Protein AF-X1DNB5-F1 (afdb_monomer)

Secondary structure (DSSP, 8-state):
-TTTT----HHHHHHHHHHHHHSSTT---GGGTTGGGTTS--PBP-TT-SEEEE--SHHHH-HHHHHHHHHHHHHHHHTT--EEB-TTPPP-SHHHHHHT-HHHHHHHHHHHHHHHHHTT--EEEES-HHHHHHHHHTSPTTTTTT-EEEEHHHHHHHHHHTTSS---S------PPPPPTTTTTTT---HHHHHHHHT--

Sequence (201 aa):
MIEEMIGPMPEQKRALESLEKYANPYGMAPSERTEWLKGLNVPTFSKESEVLFYIGCTAPHDAYAGKMAKALVKLLEKAKVKFGIIEDETCCGNPSVKMGELLLFEDICEKNLDLLKSLGIKHIVTVSPHCFDTFLNRYPEGAMEGIKVQHHTQFLADLIDQKKLTFSQKIEKKVAYQDPCYLGRHNEVYDTPRKVLHNIP

InterPro domains:
  IPR004017 Cysteine-rich domain [PF02754] (51-132)

Foldseek 3Di:
DVVVVPDDDPLLVQQLVLCLPQLGSPNDHLQQQCVLVPPAPAAAQAPQAPEEAEEARCLSPPVVSVVVVNVLSVQCVLLVHRYHYHSSDGHLCLSCVVSPVVVSNLVSLVVVLVVCVVRVAQEYEYQDLSSQLSLPPPRPPCSCPNHHYHYSLQVLLVSVVVVSDAADDADPDDDDDDDDCSCPVVPNNDVSNVSNVVRHD

Organism: NCBI:txid412755

Solvent-accessible surface area (backbone atoms only — not comparable to full-atom values): 11344 Å² total; per-residue (Å²): 87,46,94,70,71,77,38,69,54,74,70,54,43,53,25,50,54,18,28,73,76,38,34,21,58,80,59,56,54,49,90,57,49,53,60,82,49,69,95,56,96,76,50,67,56,48,91,82,35,68,30,38,48,44,62,63,62,55,30,68,72,37,73,66,48,27,54,51,54,55,51,49,51,53,51,37,57,71,40,66,55,48,50,10,31,63,66,69,63,61,38,76,29,54,69,32,57,73,66,57,42,52,69,65,22,51,56,36,48,52,55,48,50,53,49,40,56,76,69,62,61,46,29,38,36,20,71,39,42,57,50,42,40,24,61,73,74,62,49,63,89,72,71,53,65,83,41,49,75,37,42,46,44,49,50,50,34,52,33,37,76,69,64,43,46,80,61,89,64,71,62,98,68,92,80,87,86,80,79,50,57,45,33,26,80,71,62,71,54,63,58,39,57,52,52,49,57,70,56,48,69

Nearest PDB structures (foldseek):
  3ufj-assembly1_B  TM=4.270E-01  e=1.655E+00  Homo sapiens
  4kp7-assembly1_B  TM=3.770E-01  e=2.177E+00  Plasmodium falciparum HB3
  5u03-assembly1_A-1  TM=3.796E-01  e=4.690E+00  Homo sapiens
  8jnv-assembly1_A  TM=3.723E-01  e=5.528E+00  Plasmodium falciparum HB3

Radius of gyration: 17.44 Å; Cα contacts (8 Å, |Δi|>4): 281; chains: 1; bounding box: 42×34×50 Å

Structure (mmCIF, N/CA/C/O backbone):
data_AF-X1DNB5-F1
#
_entry.id   AF-X1DNB5-F1
#
loop_
_atom_site.group_PDB
_atom_site.id
_atom_site.type_symbol
_atom_site.label_atom_id
_atom_site.label_alt_id
_atom_site.label_comp_id
_atom_site.label_asym_id
_atom_site.label_entity_id
_atom_site.label_seq_id
_atom_site.pdbx_PDB_ins_code
_atom_site.Cartn_x
_atom_site.Cartn_y
_atom_site.Cartn_z
_atom_site.occupancy
_atom_site.B_iso_or_equiv
_atom_site.auth_seq_id
_atom_site.auth_comp_id
_atom_site.auth_asym_id
_atom_site.auth_atom_id
_atom_site.pdbx_PDB_model_num
ATOM 1 N N . MET A 1 1 ? 3.315 -1.632 -28.901 1.00 55.78 1 MET A N 1
ATOM 2 C CA . MET A 1 1 ? 3.308 -0.159 -28.701 1.00 55.78 1 MET A CA 1
ATOM 3 C C . MET A 1 1 ? 4.709 0.429 -28.508 1.00 55.78 1 MET A C 1
ATOM 5 O O . MET A 1 1 ? 5.106 1.194 -29.376 1.00 55.78 1 MET A O 1
ATOM 9 N N . ILE A 1 2 ? 5.478 0.085 -27.458 1.00 55.25 2 ILE A N 1
ATOM 10 C CA . ILE A 1 2 ? 6.897 0.508 -27.338 1.00 55.25 2 ILE A CA 1
ATOM 11 C C . ILE A 1 2 ? 7.784 -0.247 -28.344 1.00 55.25 2 ILE A C 1
ATOM 13 O O . ILE A 1 2 ? 8.495 0.379 -29.123 1.00 55.25 2 ILE A O 1
ATOM 17 N N . GLU A 1 3 ? 7.630 -1.571 -28.447 1.00 54.19 3 GLU A N 1
ATOM 18 C CA . GLU A 1 3 ? 8.315 -2.406 -29.459 1.00 54.19 3 GLU A CA 1
ATOM 19 C C . GLU A 1 3 ? 7.942 -2.051 -30.912 1.00 54.19 3 GLU A C 1
ATOM 21 O O . GLU A 1 3 ? 8.669 -2.357 -31.850 1.00 54.19 3 GLU A O 1
ATOM 26 N N . GLU A 1 4 ? 6.819 -1.355 -31.097 1.00 60.28 4 GLU A N 1
ATOM 27 C CA . GLU A 1 4 ? 6.325 -0.889 -32.400 1.00 60.28 4 GLU A CA 1
ATOM 28 C C . GLU A 1 4 ? 6.688 0.584 -32.669 1.00 60.28 4 GLU A C 1
ATOM 30 O O . GLU A 1 4 ? 6.234 1.156 -33.655 1.00 60.28 4 GLU A O 1
ATOM 35 N N . MET A 1 5 ? 7.487 1.217 -31.795 1.00 62.97 5 MET A N 1
ATOM 36 C CA . MET A 1 5 ? 7.894 2.631 -31.863 1.00 62.97 5 MET A CA 1
ATOM 37 C C . MET A 1 5 ? 6.741 3.659 -31.861 1.00 62.97 5 MET A C 1
ATOM 39 O O . MET A 1 5 ? 6.891 4.775 -32.354 1.00 62.97 5 MET A O 1
ATOM 43 N N . ILE A 1 6 ? 5.590 3.317 -31.274 1.00 71.50 6 ILE A N 1
ATOM 44 C CA . ILE A 1 6 ? 4.404 4.196 -31.177 1.00 71.50 6 ILE A CA 1
ATOM 45 C C . ILE A 1 6 ? 4.388 4.993 -29.851 1.00 71.50 6 ILE A C 1
ATOM 47 O O . ILE A 1 6 ? 3.638 5.953 -29.690 1.00 71.50 6 ILE A O 1
ATOM 51 N N . GLY A 1 7 ? 5.248 4.644 -28.896 1.00 68.00 7 GLY A N 1
ATOM 52 C CA . GLY A 1 7 ? 5.433 5.337 -27.618 1.00 68.00 7 GLY A CA 1
ATOM 53 C C . GLY A 1 7 ? 6.696 4.833 -26.912 1.00 68.00 7 GLY A C 1
ATOM 54 O O . GLY A 1 7 ? 7.381 3.976 -27.471 1.00 68.00 7 GLY A O 1
ATOM 55 N N . PRO A 1 8 ? 7.024 5.318 -25.703 1.00 78.31 8 PRO A N 1
ATOM 56 C CA . PRO A 1 8 ? 6.245 6.218 -24.848 1.00 78.31 8 PRO A CA 1
ATOM 57 C C . PRO A 1 8 ? 6.359 7.704 -25.239 1.00 78.31 8 PRO A C 1
ATOM 59 O O . PRO A 1 8 ? 7.401 8.172 -25.696 1.00 78.31 8 PRO A O 1
ATOM 62 N N . MET A 1 9 ? 5.286 8.469 -25.014 1.00 86.44 9 MET A N 1
ATOM 63 C CA . MET A 1 9 ? 5.273 9.936 -25.123 1.00 86.44 9 MET A CA 1
ATOM 64 C C . MET A 1 9 ? 6.300 10.564 -24.162 1.00 86.44 9 MET A C 1
ATOM 66 O O . MET A 1 9 ? 6.630 9.943 -23.148 1.00 86.44 9 MET A O 1
ATOM 70 N N . PRO A 1 10 ? 6.783 11.799 -24.397 1.00 87.12 10 PRO A N 1
ATOM 71 C CA . PRO A 1 10 ? 7.816 12.415 -23.559 1.00 87.12 10 PRO A CA 1
ATOM 72 C C . PRO A 1 10 ? 7.513 12.384 -22.053 1.00 87.12 10 PRO A C 1
ATOM 74 O O . PRO A 1 10 ? 8.393 12.088 -21.250 1.00 87.12 10 PRO A O 1
ATOM 77 N N . GLU A 1 11 ? 6.267 12.632 -21.653 1.00 88.25 11 GLU A N 1
ATOM 78 C CA . GLU A 1 11 ? 5.831 12.592 -20.253 1.00 88.25 11 GLU A CA 1
ATOM 79 C C . GLU A 1 11 ? 5.833 11.170 -19.681 1.00 88.25 11 GLU A C 1
ATOM 81 O O . GLU A 1 11 ? 6.217 10.968 -18.531 1.00 88.25 11 GLU A O 1
ATOM 86 N N . GLN A 1 12 ? 5.442 10.180 -20.487 1.00 90.88 12 GLN A N 1
ATOM 87 C CA . GLN A 1 12 ? 5.494 8.767 -20.108 1.00 90.88 12 GLN A CA 1
ATOM 88 C C . GLN A 1 12 ? 6.947 8.322 -19.931 1.00 90.88 12 GLN A C 1
ATOM 90 O O . GLN A 1 12 ? 7.272 7.693 -18.930 1.00 90.88 12 GLN A O 1
ATOM 95 N N . LYS A 1 13 ? 7.840 8.734 -20.839 1.00 90.88 13 LYS A N 1
ATOM 96 C CA . LYS A 1 13 ? 9.273 8.453 -20.734 1.00 90.88 13 LYS A CA 1
ATOM 97 C C . LYS A 1 13 ? 9.862 9.021 -19.443 1.00 90.88 13 LYS A C 1
ATOM 99 O O . LYS A 1 13 ? 10.503 8.284 -18.705 1.00 90.88 13 LYS A O 1
ATOM 104 N N . ARG A 1 14 ? 9.562 10.283 -19.108 1.00 93.50 14 ARG A N 1
ATOM 105 C CA . ARG A 1 14 ? 10.001 10.889 -17.836 1.00 93.50 14 ARG A CA 1
ATOM 106 C C . ARG A 1 14 ? 9.483 10.123 -16.622 1.00 93.50 14 ARG A C 1
ATOM 108 O O . ARG A 1 14 ? 10.214 9.971 -15.648 1.00 93.50 14 ARG A O 1
ATOM 115 N N . ALA A 1 15 ? 8.236 9.655 -16.655 1.00 94.94 15 ALA A N 1
ATOM 116 C CA . ALA A 1 15 ? 7.666 8.885 -15.554 1.00 94.94 15 ALA A CA 1
ATOM 117 C C . ALA A 1 15 ? 8.350 7.517 -15.397 1.00 94.94 15 ALA A C 1
ATOM 119 O O . ALA A 1 15 ? 8.610 7.108 -14.270 1.00 94.94 15 ALA A O 1
ATOM 120 N N . LEU A 1 16 ? 8.678 6.839 -16.503 1.00 95.50 16 LEU A N 1
ATOM 121 C CA . LEU A 1 16 ? 9.408 5.565 -16.507 1.00 95.50 16 LEU A CA 1
ATOM 122 C C . LEU A 1 16 ? 10.858 5.734 -16.033 1.00 95.50 16 LEU A C 1
ATOM 124 O O . LEU A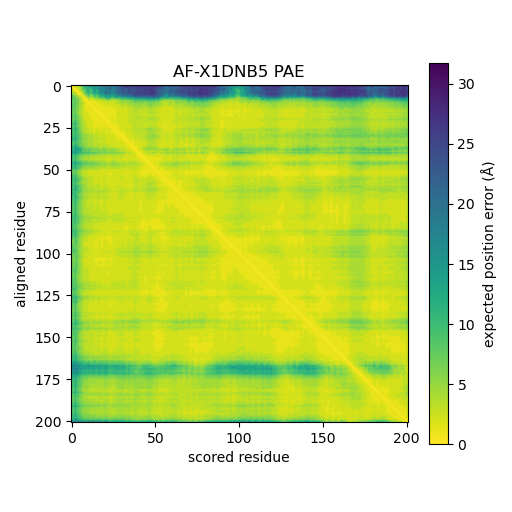 1 16 ? 11.284 5.024 -15.131 1.00 95.50 16 LEU A O 1
ATOM 128 N N . GLU A 1 17 ? 11.575 6.738 -16.541 1.00 95.62 17 GLU A N 1
ATOM 129 C CA . GLU A 1 17 ? 12.923 7.096 -16.068 1.00 95.62 17 GLU A CA 1
ATOM 130 C C . GLU A 1 17 ? 12.912 7.448 -14.570 1.00 95.62 17 GLU A C 1
ATOM 132 O O . GLU A 1 17 ? 13.804 7.062 -13.814 1.00 95.62 17 GLU A O 1
ATOM 137 N N . SER A 1 18 ? 11.877 8.159 -14.106 1.00 96.44 18 SER A N 1
ATOM 138 C CA . SER A 1 18 ? 11.720 8.466 -12.680 1.00 96.44 18 SER A CA 1
ATOM 139 C C . SER A 1 18 ? 11.456 7.208 -11.860 1.00 96.44 18 SER A C 1
ATOM 141 O O . SER A 1 18 ? 11.999 7.059 -10.767 1.00 96.44 18 SER A O 1
ATOM 143 N N . LEU A 1 19 ? 10.635 6.302 -12.389 1.00 95.88 19 LEU A N 1
ATOM 144 C CA . LEU A 1 19 ? 10.303 5.040 -11.750 1.00 95.88 19 LEU A CA 1
ATOM 145 C C . LEU A 1 19 ? 11.547 4.163 -11.579 1.00 95.88 19 LEU A C 1
ATOM 147 O O . LEU A 1 19 ? 11.754 3.634 -10.492 1.00 95.88 19 LEU A O 1
ATOM 151 N N . GLU A 1 20 ? 12.391 4.076 -12.604 1.00 95.38 20 GLU A N 1
ATOM 152 C CA . GLU A 1 20 ? 13.663 3.352 -12.562 1.00 95.38 20 GLU A CA 1
ATOM 153 C C . GLU A 1 20 ? 14.644 3.980 -11.560 1.00 95.38 20 GLU A C 1
ATOM 155 O O . GLU A 1 20 ? 15.216 3.289 -10.718 1.00 95.38 20 GLU A O 1
ATOM 160 N N . LYS A 1 21 ? 14.806 5.308 -11.604 1.00 95.56 21 LYS A N 1
ATOM 161 C CA . LYS A 1 21 ? 15.821 6.019 -10.813 1.00 95.56 21 LYS A CA 1
ATOM 162 C C . LYS A 1 21 ? 15.442 6.233 -9.348 1.00 95.56 21 LYS A C 1
ATOM 164 O O . LYS A 1 21 ? 16.310 6.213 -8.478 1.00 95.56 21 LYS A O 1
ATOM 169 N N . TYR A 1 22 ? 14.170 6.505 -9.076 1.00 95.50 22 TYR A N 1
ATOM 170 C CA . TYR A 1 22 ? 13.683 6.944 -7.764 1.00 95.50 22 TYR A CA 1
ATOM 171 C C . TYR A 1 22 ? 12.660 5.986 -7.150 1.00 95.50 22 TYR A C 1
ATOM 173 O O . TYR A 1 22 ? 12.071 6.303 -6.114 1.00 95.50 22 TYR A O 1
ATOM 181 N N . ALA A 1 23 ? 12.398 4.845 -7.795 1.00 95.50 23 ALA A N 1
ATOM 182 C CA . ALA A 1 23 ? 11.388 3.875 -7.377 1.00 95.50 23 ALA A CA 1
ATOM 183 C C . ALA A 1 23 ? 9.952 4.448 -7.321 1.00 95.50 23 ALA A C 1
ATOM 185 O O . ALA A 1 23 ? 9.057 3.867 -6.702 1.00 95.50 23 ALA A O 1
ATOM 186 N N . ASN A 1 24 ? 9.698 5.592 -7.971 1.00 96.12 24 ASN A N 1
ATOM 187 C CA . ASN A 1 24 ? 8.381 6.219 -8.080 1.00 96.12 24 ASN A CA 1
ATOM 188 C C . ASN A 1 24 ? 8.259 7.065 -9.364 1.00 96.12 24 ASN A C 1
ATOM 190 O O . ASN A 1 24 ? 9.237 7.673 -9.790 1.00 96.12 24 ASN A O 1
ATOM 194 N N . PRO A 1 25 ? 7.060 7.181 -9.963 1.00 95.31 25 PRO A N 1
ATOM 195 C CA . PRO A 1 25 ? 6.887 7.845 -11.256 1.00 95.31 25 PRO A CA 1
ATOM 196 C C . PRO A 1 25 ? 6.929 9.381 -11.184 1.00 95.31 25 PRO A C 1
ATOM 198 O O . PRO A 1 25 ? 6.749 10.036 -12.207 1.00 95.31 25 PRO A O 1
ATOM 201 N N . TYR A 1 26 ? 7.106 9.962 -9.993 1.00 94.62 26 TYR A N 1
ATOM 202 C CA . TYR A 1 26 ? 7.018 11.406 -9.776 1.00 94.62 26 TYR A CA 1
ATOM 203 C C . TYR A 1 26 ? 8.375 12.083 -9.535 1.00 94.62 26 TYR A C 1
ATOM 205 O O . TYR A 1 26 ? 8.427 13.299 -9.374 1.00 94.62 26 TYR A O 1
ATOM 213 N N . GLY A 1 27 ? 9.467 11.315 -9.488 1.00 93.62 27 GLY A N 1
ATOM 214 C CA . GLY A 1 27 ? 10.817 11.851 -9.298 1.00 93.62 27 GLY A CA 1
ATOM 215 C C . GLY A 1 27 ? 11.136 12.303 -7.868 1.00 93.62 27 GLY A C 1
ATOM 216 O O . GLY A 1 27 ? 12.131 12.991 -7.661 1.00 93.62 27 GLY A O 1
ATOM 217 N N . MET A 1 28 ? 10.309 11.931 -6.885 1.00 93.19 28 MET A N 1
ATOM 218 C CA . MET A 1 28 ? 10.551 12.223 -5.467 1.00 93.19 28 MET A CA 1
ATOM 219 C C . MET A 1 28 ? 11.751 11.421 -4.959 1.00 93.19 28 MET A C 1
ATOM 221 O O . MET A 1 28 ? 11.832 10.223 -5.229 1.00 93.19 28 MET A O 1
ATOM 225 N N . ALA A 1 29 ? 12.659 12.033 -4.198 1.00 93.31 29 ALA A N 1
ATOM 226 C CA . ALA A 1 29 ? 13.782 11.288 -3.641 1.00 93.31 29 ALA A CA 1
ATOM 227 C C . ALA A 1 29 ? 13.297 10.295 -2.562 1.00 93.31 29 ALA A C 1
ATOM 229 O O . ALA A 1 29 ? 12.442 10.657 -1.749 1.00 93.31 29 ALA A O 1
ATOM 230 N N . PRO A 1 30 ? 13.856 9.070 -2.479 1.00 89.25 30 PRO A N 1
ATOM 231 C CA . PRO A 1 30 ? 13.469 8.100 -1.449 1.00 89.25 30 PRO A CA 1
ATOM 232 C C . PRO A 1 30 ? 13.558 8.651 -0.018 1.00 89.25 30 PRO A C 1
ATOM 234 O O . PRO A 1 30 ? 12.681 8.393 0.798 1.00 89.25 30 PRO A O 1
ATOM 237 N N . SER A 1 31 ? 14.557 9.494 0.267 1.00 90.38 31 SER A N 1
ATOM 238 C CA . SER A 1 31 ? 14.745 10.135 1.576 1.00 90.38 31 SER A CA 1
ATOM 239 C C . SER A 1 31 ? 13.636 11.118 1.969 1.00 90.38 31 SER A C 1
ATOM 241 O O . SER A 1 31 ? 13.500 11.441 3.142 1.00 90.38 31 SER A O 1
ATOM 243 N N . GLU A 1 32 ? 12.857 11.621 1.010 1.00 91.12 32 GLU A N 1
ATOM 244 C CA . GLU A 1 32 ? 11.773 12.584 1.253 1.00 91.12 32 GLU A CA 1
ATOM 245 C C . GLU A 1 32 ? 10.414 11.888 1.435 1.00 91.12 32 GLU A C 1
ATOM 247 O O . GLU A 1 32 ? 9.416 12.515 1.793 1.00 91.12 32 GLU A O 1
ATOM 252 N N . ARG A 1 33 ? 10.355 10.571 1.202 1.00 91.81 33 ARG A N 1
ATOM 253 C CA . ARG A 1 33 ? 9.110 9.807 1.084 1.00 91.81 33 ARG A CA 1
ATOM 254 C C . ARG A 1 33 ? 8.242 9.831 2.340 1.00 91.81 33 ARG A C 1
ATOM 256 O O . ARG A 1 33 ? 7.017 9.792 2.227 1.00 91.81 33 ARG A O 1
ATOM 263 N N . THR A 1 34 ? 8.843 9.878 3.524 1.00 93.50 34 THR A N 1
ATOM 264 C CA . THR A 1 34 ? 8.133 9.846 4.814 1.00 93.50 34 THR A CA 1
ATOM 265 C C . THR A 1 34 ? 7.935 11.234 5.424 1.00 93.50 34 THR A C 1
ATOM 267 O O . THR A 1 34 ? 7.233 11.372 6.425 1.00 93.50 34 THR A O 1
ATOM 270 N N . GLU A 1 35 ? 8.452 12.294 4.796 1.00 92.44 35 GLU A N 1
ATOM 271 C CA . GLU A 1 35 ? 8.401 13.668 5.312 1.00 92.44 35 GLU A CA 1
ATOM 272 C C . GLU A 1 35 ? 6.972 14.154 5.571 1.00 92.44 35 GLU A C 1
ATOM 274 O O . GLU A 1 35 ? 6.673 14.770 6.597 1.00 92.44 35 GLU A O 1
ATOM 279 N N . TRP A 1 36 ? 6.043 13.813 4.676 1.00 92.38 36 TRP A N 1
ATOM 280 C CA . TRP A 1 36 ? 4.635 14.171 4.824 1.00 92.38 36 TRP A CA 1
ATOM 281 C C . TRP A 1 36 ? 3.965 13.470 6.015 1.00 92.38 36 TRP A C 1
ATOM 283 O O . TRP A 1 36 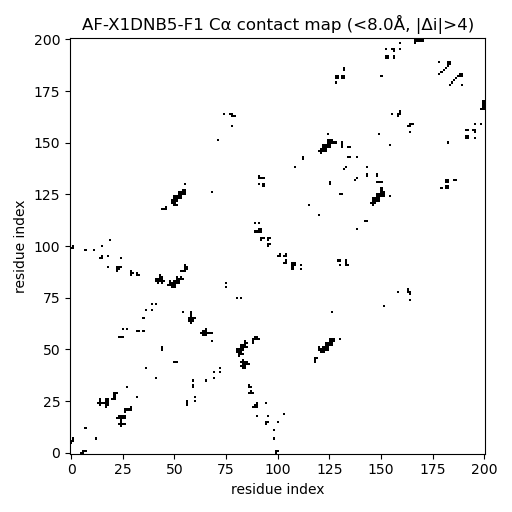? 2.921 13.947 6.453 1.00 92.38 36 TRP A O 1
ATOM 293 N N . LEU A 1 37 ? 4.531 12.394 6.571 1.00 92.69 37 LEU A N 1
ATOM 294 C CA . LEU A 1 37 ? 4.010 11.690 7.750 1.00 92.69 37 LEU A CA 1
ATOM 295 C C . LEU A 1 37 ? 4.446 12.319 9.079 1.00 92.69 37 LEU A C 1
ATOM 297 O O . LEU A 1 37 ? 3.917 11.933 10.122 1.00 92.69 37 LEU A O 1
ATOM 301 N N . LYS A 1 38 ? 5.352 13.310 9.065 1.00 88.12 38 LYS A N 1
ATOM 302 C CA . LYS A 1 38 ? 5.811 14.002 10.277 1.00 88.12 38 LYS A CA 1
ATOM 303 C C . LYS A 1 38 ? 4.635 14.459 11.148 1.00 88.12 38 LYS A C 1
ATOM 305 O O . LYS A 1 38 ? 3.684 15.084 10.674 1.00 88.12 38 LYS A O 1
ATOM 310 N N . GLY A 1 39 ? 4.715 14.133 12.439 1.00 87.38 39 GLY A N 1
ATOM 311 C CA . GLY A 1 39 ? 3.666 14.402 13.428 1.00 87.38 39 GLY A CA 1
ATOM 312 C C . GLY A 1 39 ? 2.613 13.297 13.578 1.00 87.38 39 GLY A C 1
ATOM 313 O O . GLY A 1 39 ? 1.694 13.459 14.378 1.00 87.38 39 GLY A O 1
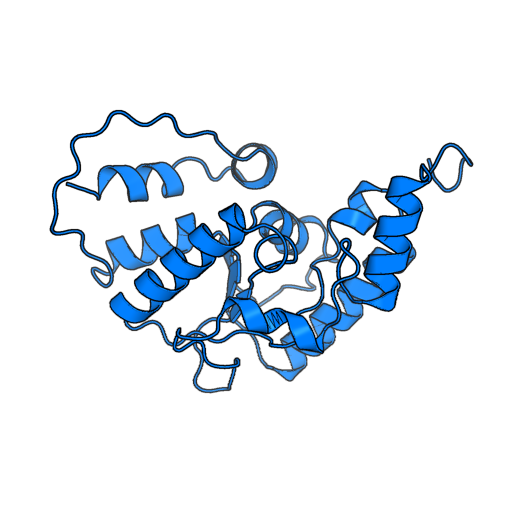ATOM 314 N N . LEU A 1 40 ? 2.732 12.186 12.845 1.00 91.50 40 LEU A N 1
ATOM 315 C CA . LEU A 1 40 ? 1.973 10.954 13.077 1.00 91.50 40 LEU A CA 1
ATOM 316 C C . LEU A 1 40 ? 2.896 9.859 13.615 1.00 91.50 40 LEU A C 1
ATOM 318 O O . LEU A 1 40 ? 4.080 9.828 13.286 1.00 91.50 40 LEU A O 1
ATOM 322 N N . ASN A 1 41 ? 2.349 8.947 14.4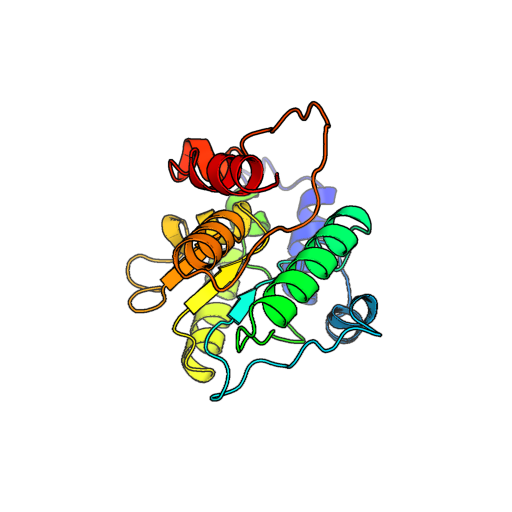18 1.00 88.38 41 ASN A N 1
ATOM 323 C CA . ASN A 1 41 ? 3.092 7.798 14.919 1.00 88.38 41 ASN A CA 1
ATOM 324 C C . ASN A 1 41 ? 2.982 6.636 13.922 1.00 88.38 41 ASN A C 1
ATOM 326 O O . ASN A 1 41 ? 2.169 5.728 14.080 1.00 88.38 41 ASN A O 1
ATOM 330 N N . VAL A 1 42 ? 3.780 6.699 12.856 1.00 95.25 42 VAL A N 1
ATOM 331 C CA . VAL A 1 42 ? 3.817 5.669 11.813 1.00 95.25 42 VAL A CA 1
ATOM 332 C C . VAL A 1 42 ? 5.102 4.855 11.959 1.00 95.25 42 VAL A C 1
ATOM 334 O O . VAL A 1 42 ? 6.166 5.369 11.619 1.00 95.25 42 VAL A O 1
ATOM 337 N N . PRO A 1 43 ? 5.040 3.617 12.478 1.00 96.00 43 PRO A N 1
ATOM 338 C CA . PRO A 1 43 ? 6.229 2.791 12.639 1.00 96.00 43 PRO A CA 1
ATOM 339 C C . PRO A 1 43 ? 6.680 2.184 11.303 1.00 96.00 43 PRO A C 1
ATOM 341 O O . PRO A 1 43 ? 5.866 1.861 10.432 1.00 96.00 43 PRO A O 1
ATOM 344 N N . THR A 1 44 ? 7.985 1.969 11.163 1.00 97.12 44 THR A N 1
ATOM 345 C CA . THR A 1 44 ? 8.548 1.109 10.114 1.00 97.12 44 THR A CA 1
ATOM 346 C C . THR A 1 44 ? 8.128 -0.340 10.364 1.00 97.12 44 THR A C 1
ATOM 348 O O . THR A 1 44 ? 8.017 -0.775 11.512 1.00 97.12 44 THR A O 1
ATOM 351 N N . PHE A 1 45 ? 7.864 -1.090 9.295 1.00 98.19 45 PHE A N 1
ATOM 352 C CA . PHE A 1 45 ? 7.482 -2.492 9.384 1.00 98.19 45 PHE A CA 1
ATOM 353 C C . PHE A 1 45 ? 8.572 -3.312 10.081 1.00 98.19 45 PHE A C 1
ATOM 355 O O . PHE A 1 45 ? 9.760 -3.200 9.780 1.00 98.19 45 PHE A O 1
ATOM 362 N N . SER A 1 46 ? 8.146 -4.168 11.002 1.00 96.69 46 SER A N 1
ATOM 363 C CA . SER A 1 46 ? 9.009 -5.039 11.796 1.00 96.69 46 SER A CA 1
ATOM 364 C C . SER A 1 46 ? 8.314 -6.374 12.077 1.00 96.69 46 SER A C 1
ATOM 366 O O . SER A 1 46 ? 7.153 -6.568 11.721 1.00 96.69 46 SER A O 1
ATOM 368 N N . LYS A 1 47 ? 8.986 -7.304 12.764 1.00 92.88 47 LYS A N 1
ATOM 369 C CA . LYS A 1 47 ? 8.402 -8.615 13.114 1.00 92.88 47 LYS A CA 1
ATOM 370 C C . LYS A 1 47 ? 7.197 -8.516 14.058 1.00 92.88 47 LYS A C 1
ATOM 372 O O . LYS A 1 47 ? 6.410 -9.451 14.151 1.00 92.88 47 LYS A O 1
ATOM 377 N N . GLU A 1 48 ? 7.059 -7.399 14.763 1.00 93.88 48 GLU A N 1
ATOM 378 C CA . GLU A 1 48 ? 5.931 -7.083 15.639 1.00 93.88 48 GLU A CA 1
ATOM 379 C C . GLU A 1 48 ? 4.717 -6.555 14.860 1.00 93.88 48 GLU A C 1
ATOM 381 O O . GLU A 1 48 ? 3.619 -6.474 15.419 1.00 93.88 48 GLU A O 1
ATOM 386 N N . SER A 1 49 ? 4.906 -6.188 13.589 1.00 97.69 49 SER A N 1
ATOM 387 C CA . SER A 1 49 ? 3.842 -5.730 12.701 1.00 97.69 49 SER A CA 1
ATOM 388 C C . SER A 1 49 ? 3.028 -6.919 12.191 1.00 97.69 49 SER A C 1
ATOM 390 O O . SER A 1 49 ? 3.560 -7.888 11.661 1.00 97.69 49 SER A O 1
ATOM 392 N N . GLU A 1 50 ? 1.710 -6.828 12.318 1.00 96.50 50 GLU A N 1
ATOM 393 C CA . GLU A 1 50 ? 0.755 -7.773 11.735 1.00 96.50 50 GLU A CA 1
ATOM 394 C C . GLU A 1 50 ? 0.467 -7.437 10.265 1.00 96.50 50 GLU A C 1
ATOM 396 O O . GLU A 1 50 ? 0.143 -8.325 9.479 1.00 96.50 50 GLU A O 1
ATOM 401 N N . VAL A 1 51 ? 0.581 -6.157 9.888 1.00 98.19 51 VAL A N 1
ATOM 402 C CA . VAL A 1 51 ? 0.185 -5.649 8.569 1.00 98.19 51 VAL A CA 1
ATOM 403 C C . VAL A 1 51 ? 1.232 -4.696 8.001 1.00 98.19 51 VAL A C 1
ATOM 405 O O . VAL A 1 51 ? 1.635 -3.740 8.664 1.00 98.19 51 VAL A O 1
ATOM 408 N N . LEU A 1 52 ? 1.611 -4.901 6.740 1.00 98.69 52 LEU A N 1
ATOM 409 C CA . LEU A 1 52 ? 2.274 -3.880 5.937 1.00 98.69 52 LEU A CA 1
ATOM 410 C C . LEU A 1 52 ? 1.222 -2.913 5.397 1.00 98.69 52 LEU A C 1
ATOM 412 O O . LEU A 1 52 ? 0.387 -3.287 4.570 1.00 98.69 52 LEU A O 1
ATOM 416 N N . PHE A 1 53 ? 1.265 -1.664 5.849 1.00 98.44 53 PHE A N 1
ATOM 417 C CA . PHE A 1 53 ? 0.464 -0.593 5.275 1.00 98.44 53 PHE A CA 1
ATOM 418 C C . PHE A 1 53 ? 1.187 -0.024 4.051 1.00 98.44 53 PHE A C 1
ATOM 420 O O . PHE A 1 53 ? 2.067 0.823 4.176 1.00 98.44 53 PHE A O 1
ATOM 427 N N . TYR A 1 54 ? 0.824 -0.526 2.871 1.00 98.25 54 TYR A N 1
ATOM 428 C CA . TYR A 1 54 ? 1.473 -0.184 1.609 1.00 98.25 54 TYR A CA 1
ATOM 429 C C . TYR A 1 54 ? 0.845 1.073 0.993 1.00 98.25 54 TYR A C 1
ATOM 431 O O . TYR A 1 54 ? -0.294 1.064 0.501 1.00 98.25 54 TYR A O 1
ATOM 439 N N . ILE A 1 55 ? 1.585 2.175 1.034 1.00 96.38 55 ILE A N 1
ATOM 440 C CA . ILE A 1 55 ? 1.072 3.530 0.797 1.00 96.38 55 ILE A CA 1
ATOM 441 C C . ILE A 1 55 ? 0.898 3.813 -0.704 1.00 96.38 55 ILE A C 1
ATOM 443 O O . ILE A 1 55 ? -0.060 4.473 -1.117 1.00 96.38 55 ILE A O 1
ATOM 447 N N . GLY A 1 56 ? 1.807 3.302 -1.530 1.00 95.50 56 GLY A N 1
ATOM 448 C CA . GLY A 1 56 ? 1.924 3.608 -2.950 1.00 95.50 56 GLY A CA 1
ATOM 449 C C . GLY A 1 56 ? 2.584 4.965 -3.222 1.00 95.50 56 GLY A C 1
ATOM 450 O O . GLY A 1 56 ? 3.006 5.693 -2.326 1.00 95.50 56 GLY A O 1
ATOM 451 N N . CYS A 1 57 ? 2.707 5.333 -4.496 1.00 94.94 57 CYS A N 1
ATOM 452 C CA . CYS A 1 57 ? 3.480 6.518 -4.893 1.00 94.94 57 CYS A CA 1
ATOM 453 C C . CYS A 1 57 ? 2.702 7.836 -4.830 1.00 94.94 57 CYS A C 1
ATOM 455 O O . CYS A 1 57 ? 3.313 8.895 -4.745 1.00 94.94 57 CYS A O 1
ATOM 457 N N . THR A 1 58 ? 1.370 7.793 -4.914 1.00 94.69 58 THR A N 1
ATOM 458 C CA . THR A 1 58 ? 0.561 9.011 -5.057 1.00 94.69 58 THR A CA 1
ATOM 459 C C . THR A 1 58 ? 0.377 9.746 -3.735 1.00 94.69 58 THR A C 1
ATOM 461 O O . THR A 1 58 ? 0.451 10.965 -3.725 1.00 94.69 58 THR A O 1
ATOM 464 N N . ALA A 1 59 ? 0.172 9.047 -2.613 1.00 94.12 59 ALA A N 1
ATOM 465 C CA . ALA A 1 59 ? -0.088 9.707 -1.329 1.00 94.12 59 ALA A CA 1
ATOM 466 C C . ALA A 1 59 ? 1.080 10.570 -0.801 1.00 94.12 59 ALA A C 1
ATOM 468 O O . ALA A 1 59 ? 0.794 11.633 -0.250 1.00 94.12 59 ALA A O 1
ATOM 469 N N . PRO A 1 60 ? 2.361 10.196 -1.001 1.00 93.56 60 PRO A N 1
ATOM 470 C CA . PRO A 1 60 ? 3.482 11.075 -0.670 1.00 93.56 60 PRO A CA 1
ATOM 471 C C . PRO A 1 60 ? 3.550 12.356 -1.514 1.00 93.56 60 PRO A C 1
ATOM 473 O O . PRO A 1 60 ? 3.977 13.389 -1.008 1.00 93.56 60 PRO A O 1
ATOM 476 N N . HIS A 1 61 ? 3.121 12.312 -2.780 1.00 91.56 61 HIS A N 1
ATOM 477 C CA . HIS A 1 61 ? 3.238 13.440 -3.712 1.00 91.56 61 HIS A CA 1
ATOM 478 C C . HIS A 1 61 ? 1.983 14.329 -3.759 1.00 91.56 61 HIS A C 1
ATOM 480 O O . HIS A 1 61 ? 2.071 15.550 -3.882 1.00 91.56 61 HIS A O 1
ATOM 486 N N . ASP A 1 62 ? 0.793 13.737 -3.724 1.00 93.75 62 ASP A N 1
ATOM 487 C CA . ASP A 1 62 ? -0.474 14.449 -3.848 1.00 93.75 62 ASP A CA 1
ATOM 488 C C . ASP A 1 62 ? -1.056 14.766 -2.467 1.00 93.75 62 ASP A C 1
ATOM 490 O O . ASP A 1 62 ? -1.351 13.879 -1.667 1.00 93.75 62 ASP A O 1
ATOM 494 N N . ALA A 1 63 ? -1.266 16.053 -2.182 1.00 91.12 63 ALA A N 1
ATOM 495 C CA . ALA A 1 63 ? -1.717 16.503 -0.868 1.00 91.12 63 ALA A CA 1
ATOM 496 C C . ALA A 1 63 ? -3.113 15.975 -0.484 1.00 91.12 63 ALA A C 1
ATOM 498 O O . ALA A 1 63 ? -3.417 15.850 0.707 1.00 91.12 63 ALA A O 1
ATOM 499 N N . TYR A 1 64 ? -3.979 15.679 -1.458 1.00 91.25 64 TYR A N 1
ATOM 500 C CA . TYR A 1 64 ? -5.306 15.130 -1.196 1.00 91.25 64 TYR A CA 1
ATOM 501 C C . TYR A 1 64 ? -5.222 13.641 -0.841 1.00 91.25 64 TYR A C 1
ATOM 503 O O . TYR A 1 64 ? -5.745 13.225 0.198 1.00 91.25 64 TYR A O 1
ATOM 511 N N . ALA A 1 65 ? -4.490 12.856 -1.631 1.00 93.12 65 ALA A N 1
ATOM 512 C CA . ALA A 1 65 ? -4.197 11.458 -1.341 1.00 93.12 65 ALA A CA 1
ATOM 513 C C . ALA A 1 65 ? -3.432 11.307 -0.015 1.00 93.12 65 ALA A C 1
ATOM 515 O O . ALA A 1 65 ? -3.764 10.438 0.792 1.00 93.12 65 ALA A O 1
ATOM 516 N N . GLY A 1 66 ? -2.493 12.210 0.271 1.00 94.12 66 GLY A N 1
ATOM 517 C CA . GLY A 1 66 ? -1.796 12.284 1.550 1.00 94.12 66 GLY A CA 1
ATOM 518 C C . GLY A 1 66 ? -2.757 12.513 2.719 1.00 94.12 66 GLY A C 1
ATOM 519 O O . GLY A 1 66 ? -2.721 11.783 3.707 1.00 94.12 66 GLY A O 1
ATOM 520 N N . LYS A 1 67 ? -3.700 13.461 2.626 1.00 94.56 67 LYS A N 1
ATOM 521 C CA . LYS A 1 67 ? -4.726 13.648 3.678 1.00 94.56 67 LYS A CA 1
ATOM 522 C C . LYS A 1 67 ? -5.538 12.376 3.932 1.00 94.56 67 LYS A C 1
ATOM 524 O O . LYS A 1 67 ? -5.808 12.055 5.089 1.00 94.56 67 LYS A O 1
ATOM 529 N N . MET A 1 68 ? -5.901 11.654 2.874 1.00 94.56 68 MET A N 1
ATOM 530 C CA . MET A 1 68 ? -6.638 10.394 2.974 1.00 94.56 68 MET A CA 1
ATOM 531 C C . MET A 1 68 ? -5.804 9.300 3.656 1.00 94.56 68 MET A C 1
ATOM 533 O O . MET A 1 68 ? -6.267 8.702 4.626 1.00 94.56 68 MET A O 1
ATOM 537 N N . ALA A 1 69 ? -4.547 9.106 3.255 1.00 95.94 69 ALA A N 1
ATOM 538 C CA . ALA A 1 69 ? -3.662 8.129 3.886 1.00 95.94 69 ALA A CA 1
ATOM 539 C C . ALA A 1 69 ? -3.366 8.458 5.365 1.00 95.94 69 ALA A C 1
ATOM 541 O O . ALA A 1 69 ? -3.379 7.561 6.206 1.00 95.94 69 ALA A O 1
ATOM 542 N N . LYS A 1 70 ? -3.223 9.743 5.733 1.00 96.25 70 LYS A N 1
ATOM 543 C CA . LYS A 1 70 ? -3.136 10.169 7.147 1.00 96.25 70 LYS A CA 1
ATOM 544 C C . LYS A 1 70 ? -4.394 9.825 7.944 1.00 96.25 70 LYS A C 1
ATOM 546 O O . LYS A 1 70 ? -4.304 9.481 9.120 1.00 96.25 70 LYS A O 1
ATOM 551 N N . ALA A 1 71 ? -5.575 9.953 7.339 1.00 95.56 71 ALA A N 1
ATOM 552 C CA . ALA A 1 71 ? -6.822 9.563 7.990 1.00 95.56 71 ALA A CA 1
ATOM 553 C C . ALA A 1 71 ? -6.880 8.044 8.210 1.00 95.56 71 ALA A C 1
ATOM 555 O O . ALA A 1 71 ? -7.295 7.611 9.282 1.00 95.56 71 ALA A O 1
ATOM 556 N N . LEU A 1 72 ? -6.398 7.248 7.248 1.00 96.50 72 LEU A N 1
ATOM 557 C CA . LEU A 1 72 ? -6.278 5.796 7.399 1.00 96.50 72 LEU A CA 1
ATOM 558 C C . LEU A 1 72 ? -5.338 5.423 8.549 1.00 96.50 72 LEU A C 1
ATOM 560 O O . LEU A 1 72 ? -5.739 4.630 9.392 1.00 96.50 72 LEU A O 1
ATOM 564 N N . VAL A 1 73 ? -4.163 6.053 8.661 1.00 96.75 73 VAL A N 1
ATOM 565 C CA . VAL A 1 73 ? -3.244 5.862 9.803 1.00 96.75 73 VAL A CA 1
ATOM 566 C C . VAL A 1 73 ? -3.968 6.049 11.139 1.00 96.75 73 VAL A C 1
ATOM 568 O O . VAL A 1 73 ? -3.930 5.165 11.990 1.00 96.75 73 VAL A O 1
ATOM 571 N N . LYS A 1 74 ? -4.725 7.141 11.299 1.00 95.56 74 LYS A N 1
ATOM 572 C CA . LYS A 1 74 ? -5.488 7.402 12.534 1.00 95.56 74 LYS A CA 1
ATOM 573 C C . LYS A 1 74 ? -6.550 6.338 12.819 1.00 95.56 74 LYS A C 1
ATOM 575 O O . LYS A 1 74 ? -6.829 6.035 13.978 1.00 95.56 74 LYS A O 1
ATOM 580 N N . LEU A 1 75 ? -7.174 5.781 11.779 1.00 95.62 75 LEU A N 1
ATOM 581 C CA . LEU A 1 75 ? -8.137 4.687 11.931 1.00 95.62 75 LEU A CA 1
ATOM 582 C C . LEU A 1 75 ? -7.442 3.391 12.368 1.00 95.62 75 LEU A C 1
ATOM 584 O O . LEU A 1 75 ? -7.969 2.703 13.240 1.00 95.62 75 LEU A O 1
ATOM 588 N N . LEU A 1 76 ? -6.260 3.092 11.820 1.00 96.44 76 LEU A N 1
ATOM 589 C CA . LEU A 1 76 ? -5.443 1.940 12.215 1.00 96.44 76 LEU A CA 1
ATOM 590 C C . LEU A 1 76 ? -4.988 2.047 13.676 1.00 96.44 76 LEU A C 1
ATOM 592 O O . LEU A 1 76 ? -5.155 1.092 14.436 1.00 96.44 76 LEU A O 1
ATOM 596 N N . GLU A 1 77 ? -4.503 3.220 14.091 1.00 95.25 77 GLU A N 1
ATOM 597 C CA . GLU A 1 77 ? -4.138 3.513 15.484 1.00 95.25 77 GLU A CA 1
ATOM 598 C C . GLU A 1 77 ? -5.338 3.336 16.425 1.00 95.25 77 GLU A C 1
ATOM 600 O O . GLU A 1 77 ? -5.245 2.644 17.441 1.00 95.25 77 GLU A O 1
ATOM 605 N N . LYS A 1 78 ? -6.499 3.906 16.071 1.00 94.69 78 LYS A N 1
ATOM 606 C CA . LYS A 1 78 ? -7.728 3.790 16.873 1.00 94.69 78 LYS A CA 1
ATOM 607 C C . LYS A 1 78 ? -8.199 2.340 16.999 1.00 94.69 78 LYS A C 1
ATOM 609 O O . LYS A 1 78 ? -8.657 1.942 18.069 1.00 94.69 78 LYS A O 1
ATOM 614 N N . ALA A 1 79 ? -8.057 1.556 15.932 1.00 96.12 79 ALA A N 1
ATOM 615 C CA . ALA A 1 79 ? -8.362 0.129 15.910 1.00 96.12 79 ALA A CA 1
ATOM 616 C C . ALA A 1 79 ? -7.266 -0.743 16.557 1.00 96.12 79 ALA A C 1
ATOM 618 O O . ALA A 1 79 ? -7.420 -1.965 16.616 1.00 96.12 79 ALA A O 1
ATOM 619 N N . LYS A 1 80 ? -6.180 -0.128 17.056 1.00 96.19 80 LYS A N 1
ATOM 620 C CA . LYS A 1 80 ? -5.016 -0.784 17.672 1.00 96.19 80 LYS A CA 1
ATOM 621 C C . LYS A 1 80 ? -4.393 -1.853 16.771 1.00 96.19 80 LYS A C 1
ATOM 623 O O . LYS A 1 80 ? -3.957 -2.900 17.248 1.00 96.19 80 LYS A O 1
ATOM 628 N N . VAL A 1 81 ? -4.383 -1.602 15.464 1.00 97.56 81 VAL A N 1
ATOM 629 C CA . VAL A 1 81 ? -3.721 -2.476 14.494 1.00 97.56 81 VAL A CA 1
ATOM 630 C C . VAL A 1 81 ? -2.215 -2.324 14.665 1.00 97.56 81 VAL A C 1
ATOM 632 O O . VAL A 1 81 ? -1.705 -1.205 14.687 1.00 97.56 81 VAL A O 1
ATOM 635 N N . LYS A 1 82 ? -1.492 -3.440 14.756 1.00 97.62 82 LYS A N 1
ATOM 636 C CA . LYS A 1 82 ? -0.031 -3.434 14.672 1.00 97.62 82 LYS A CA 1
ATOM 637 C C . LYS A 1 82 ? 0.353 -3.378 13.200 1.00 97.62 82 LYS A C 1
ATOM 639 O O . LYS A 1 82 ? 0.449 -4.410 12.546 1.00 97.62 82 LYS A O 1
ATOM 644 N N . PHE A 1 83 ? 0.482 -2.181 12.650 1.00 98.12 83 PHE A N 1
ATOM 645 C CA . PHE A 1 83 ? 0.909 -1.993 11.266 1.00 98.12 83 PHE A CA 1
ATOM 646 C C . PHE A 1 83 ? 2.318 -1.414 11.224 1.00 98.12 83 PHE A C 1
ATOM 648 O O . PHE A 1 83 ? 2.771 -0.864 12.222 1.00 98.12 83 PHE A O 1
ATOM 655 N N . GLY A 1 84 ? 2.961 -1.490 10.065 1.00 98.19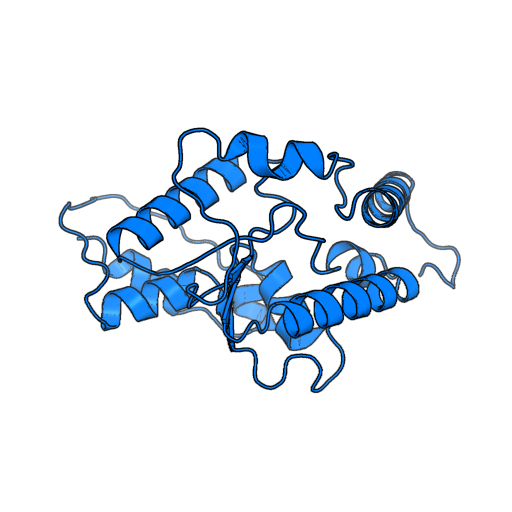 84 GLY A N 1
ATOM 656 C CA . GLY A 1 84 ? 4.142 -0.696 9.755 1.00 98.19 84 GLY A CA 1
ATOM 657 C C . GLY A 1 84 ? 4.251 -0.404 8.263 1.00 98.19 84 GLY A C 1
ATOM 658 O O . GLY A 1 84 ? 3.497 -0.965 7.465 1.00 98.19 84 GLY A O 1
ATOM 659 N N . ILE A 1 85 ? 5.153 0.502 7.896 1.00 97.62 85 ILE A N 1
ATOM 660 C CA . ILE A 1 85 ? 5.401 0.932 6.510 1.00 97.62 85 ILE A CA 1
ATOM 661 C C . ILE A 1 85 ? 6.812 0.551 6.057 1.00 97.62 85 ILE A C 1
ATOM 663 O O . ILE A 1 85 ? 7.675 0.269 6.884 1.00 97.62 85 ILE A O 1
ATOM 667 N N . ILE A 1 86 ? 7.076 0.604 4.754 1.00 96.19 86 ILE A N 1
ATOM 668 C CA . ILE A 1 86 ? 8.447 0.612 4.228 1.00 96.19 86 ILE A CA 1
ATOM 669 C C . ILE A 1 86 ? 8.819 2.078 3.970 1.00 96.19 86 ILE A C 1
ATOM 671 O O . ILE A 1 86 ? 8.122 2.778 3.232 1.00 96.19 86 ILE A O 1
ATOM 675 N N . GLU A 1 87 ? 9.876 2.573 4.618 1.00 93.69 87 GLU A N 1
ATOM 676 C CA . GLU A 1 87 ? 10.252 3.995 4.544 1.00 93.69 87 GLU A CA 1
ATOM 677 C C . GLU A 1 87 ? 10.704 4.404 3.140 1.00 93.69 87 GLU A C 1
ATOM 679 O O . GLU A 1 87 ? 10.377 5.497 2.685 1.00 93.69 87 GLU A O 1
ATOM 684 N N . ASP A 1 88 ? 11.366 3.496 2.429 1.00 91.81 88 ASP A N 1
ATOM 685 C CA . ASP A 1 88 ? 11.821 3.606 1.044 1.00 91.81 88 ASP A CA 1
ATOM 686 C C . ASP A 1 88 ? 10.966 2.751 0.085 1.00 91.81 88 ASP A C 1
ATOM 688 O O . ASP A 1 88 ? 11.463 2.187 -0.889 1.00 91.81 88 ASP A O 1
ATOM 692 N N . GLU A 1 89 ? 9.655 2.649 0.351 1.00 95.44 89 GLU A N 1
ATOM 693 C CA . GLU A 1 89 ? 8.737 1.799 -0.421 1.00 95.44 89 GLU A CA 1
ATOM 694 C C . GLU A 1 89 ? 8.827 2.074 -1.931 1.00 95.44 89 GLU A C 1
ATOM 696 O O . GLU A 1 89 ? 8.539 3.174 -2.418 1.00 95.44 89 GLU A O 1
ATOM 701 N N . THR A 1 90 ? 9.176 1.022 -2.670 1.00 95.19 90 THR A N 1
ATOM 702 C CA . THR A 1 90 ? 9.230 1.012 -4.131 1.00 95.19 90 THR A CA 1
ATOM 703 C C . THR A 1 90 ? 7.829 0.878 -4.710 1.00 95.19 90 THR A C 1
ATOM 705 O O . THR A 1 90 ? 7.004 0.143 -4.173 1.00 95.19 90 THR A O 1
ATOM 708 N N . CYS A 1 91 ? 7.543 1.578 -5.811 1.00 97.62 91 CYS A N 1
ATOM 709 C CA . CYS A 1 91 ? 6.287 1.471 -6.555 1.00 97.62 91 CYS A CA 1
ATOM 710 C C . CYS A 1 91 ? 5.908 0.015 -6.862 1.00 97.62 91 CYS A C 1
ATOM 712 O O . CYS A 1 91 ? 6.764 -0.799 -7.183 1.00 97.62 91 CYS A O 1
ATOM 714 N N . CYS A 1 92 ? 4.610 -0.286 -6.902 1.00 97.88 92 CYS A N 1
ATOM 715 C CA . CYS A 1 92 ? 4.105 -1.602 -7.305 1.00 97.88 92 CYS A CA 1
ATOM 716 C C . CYS A 1 92 ? 4.329 -1.925 -8.795 1.00 97.88 92 CYS A C 1
ATOM 718 O O . CYS A 1 92 ? 3.950 -2.993 -9.245 1.00 97.88 92 CYS A O 1
ATOM 720 N N . GLY A 1 93 ? 4.848 -0.990 -9.598 1.00 97.62 93 GLY A N 1
ATOM 721 C CA . GLY A 1 93 ? 5.086 -1.199 -11.030 1.00 97.62 93 GLY A CA 1
ATOM 722 C C . GLY A 1 93 ? 3.870 -0.955 -11.933 1.00 97.62 93 GLY A C 1
ATOM 723 O O . GLY A 1 93 ? 3.997 -1.054 -13.153 1.00 97.62 93 GLY A O 1
ATOM 724 N N . ASN A 1 94 ? 2.710 -0.553 -11.385 1.00 97.50 94 ASN A N 1
ATOM 725 C CA . ASN A 1 94 ? 1.509 -0.265 -12.187 1.00 97.50 94 ASN A CA 1
ATOM 726 C C . ASN A 1 94 ? 1.764 0.699 -13.367 1.00 97.50 94 ASN A C 1
ATOM 728 O O . ASN A 1 94 ? 1.307 0.390 -14.465 1.00 97.50 94 ASN A O 1
ATOM 732 N N . PRO A 1 95 ? 2.490 1.830 -13.210 1.00 95.94 95 PRO A N 1
ATOM 733 C CA . PRO A 1 95 ? 2.768 2.714 -14.343 1.00 95.94 95 PRO A CA 1
ATOM 734 C C . PRO A 1 95 ? 3.550 2.014 -15.460 1.00 95.94 95 PRO A C 1
ATOM 736 O O . PRO A 1 95 ? 3.214 2.194 -16.626 1.00 95.94 95 PRO A O 1
ATOM 739 N N . SER A 1 96 ? 4.523 1.169 -15.102 1.00 96.12 96 SER A N 1
ATOM 740 C CA . SER A 1 96 ? 5.379 0.444 -16.048 1.00 96.12 96 SER A CA 1
ATOM 741 C C . SER A 1 96 ? 4.564 -0.485 -16.942 1.00 96.12 96 SER A C 1
ATOM 743 O O . SER A 1 96 ? 4.521 -0.308 -18.160 1.00 96.12 96 SER A O 1
ATOM 745 N N . VAL A 1 97 ? 3.796 -1.397 -16.334 1.00 94.69 97 VAL A N 1
ATOM 746 C CA . VAL A 1 97 ? 2.966 -2.354 -17.083 1.00 94.69 97 VAL A CA 1
ATOM 747 C C . VAL A 1 97 ? 1.867 -1.658 -17.892 1.00 94.69 97 VAL A C 1
ATOM 749 O O . VAL A 1 97 ? 1.492 -2.127 -18.963 1.00 94.69 97 VAL A O 1
ATOM 752 N N . LYS A 1 98 ? 1.351 -0.511 -17.427 1.00 92.69 98 LYS A N 1
ATOM 753 C CA . LYS A 1 98 ? 0.331 0.258 -18.162 1.00 92.69 98 LYS A CA 1
ATOM 754 C C . LYS A 1 98 ? 0.895 1.051 -19.333 1.00 92.69 98 LYS A C 1
ATOM 756 O O . LYS A 1 98 ? 0.157 1.297 -20.282 1.00 92.69 98 LYS A O 1
ATOM 761 N N . MET A 1 99 ? 2.165 1.439 -19.277 1.00 92.94 99 MET A N 1
ATOM 762 C CA . MET A 1 99 ? 2.861 2.094 -20.387 1.00 92.94 99 MET A CA 1
ATOM 763 C C . MET A 1 99 ? 3.514 1.089 -21.345 1.00 92.94 99 MET A C 1
ATOM 765 O O . MET A 1 99 ? 3.928 1.481 -22.431 1.0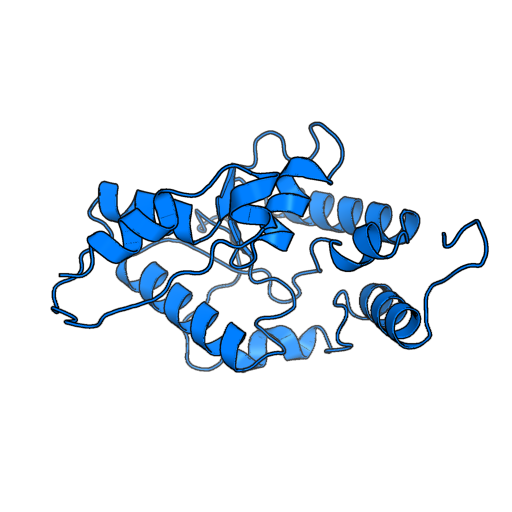0 92.94 99 MET A O 1
ATOM 769 N N . GLY A 1 100 ? 3.531 -0.200 -20.988 1.00 91.88 100 GLY A N 1
ATOM 770 C CA . GLY A 1 100 ? 4.079 -1.276 -21.811 1.00 91.88 100 GLY A CA 1
ATOM 771 C C . GLY A 1 100 ? 5.583 -1.485 -21.638 1.00 91.88 100 GLY A C 1
ATOM 772 O O . GLY A 1 100 ? 6.181 -2.157 -22.468 1.00 91.88 100 GLY A O 1
ATOM 773 N N . GLU A 1 101 ? 6.181 -0.928 -20.583 1.00 93.69 101 GLU A N 1
ATOM 774 C CA . GLU A 1 101 ? 7.589 -1.144 -20.248 1.00 93.69 101 GLU A CA 1
ATOM 775 C C . GLU A 1 101 ? 7.701 -2.375 -19.339 1.00 93.69 101 GLU A C 1
ATOM 777 O O . GLU A 1 101 ? 7.630 -2.283 -18.108 1.00 93.69 101 GLU A O 1
ATOM 782 N N . LEU A 1 102 ? 7.740 -3.553 -19.965 1.00 94.56 102 LEU A N 1
ATOM 783 C CA . LEU A 1 102 ? 7.618 -4.838 -19.272 1.00 94.56 102 LEU A CA 1
ATOM 784 C C . LEU A 1 102 ? 8.905 -5.244 -18.548 1.00 94.56 102 LEU A C 1
ATOM 786 O O . LEU A 1 102 ? 8.812 -5.754 -17.440 1.00 94.56 102 LEU A O 1
ATOM 790 N N . LEU A 1 103 ? 10.080 -4.932 -19.102 1.00 95.62 103 LEU A N 1
ATOM 791 C CA . LEU A 1 103 ? 11.361 -5.241 -18.454 1.00 95.62 103 LEU A CA 1
ATOM 792 C C . LEU A 1 103 ? 11.514 -4.476 -17.133 1.00 95.62 103 LEU A C 1
ATOM 794 O O . LEU A 1 103 ? 11.791 -5.067 -16.095 1.00 95.62 103 LEU A O 1
ATOM 798 N N . LEU A 1 104 ? 11.212 -3.172 -17.131 1.00 96.31 104 LEU A N 1
ATOM 799 C CA . LEU A 1 104 ? 11.191 -2.394 -15.888 1.00 96.31 104 LEU A CA 1
ATOM 800 C C . LEU A 1 104 ? 10.135 -2.921 -14.901 1.00 96.31 104 LEU A C 1
ATOM 802 O O . LEU A 1 104 ? 10.334 -2.863 -13.688 1.00 96.31 104 LEU A O 1
ATOM 806 N N . PHE A 1 105 ? 8.999 -3.424 -15.394 1.00 97.94 105 PHE A N 1
ATOM 807 C CA . PHE A 1 105 ? 7.984 -4.023 -14.531 1.00 97.94 105 PHE A CA 1
ATOM 808 C C . PHE A 1 105 ? 8.489 -5.309 -13.865 1.00 97.94 105 PHE A C 1
ATOM 810 O O . PHE A 1 105 ? 8.278 -5.468 -12.663 1.00 97.94 105 PHE A O 1
ATOM 817 N N . GLU A 1 106 ? 9.163 -6.185 -14.611 1.00 97.50 106 GLU A N 1
ATOM 818 C CA . GLU A 1 106 ? 9.791 -7.409 -14.099 1.00 97.50 106 GLU A CA 1
ATOM 819 C C . GLU A 1 106 ? 10.830 -7.078 -13.020 1.00 97.50 106 GLU A C 1
ATOM 821 O O . GLU A 1 106 ? 10.703 -7.564 -11.895 1.00 97.50 106 GLU A O 1
ATOM 826 N N . ASP A 1 107 ? 11.741 -6.138 -13.290 1.00 97.56 107 ASP A N 1
ATOM 827 C CA . ASP A 1 107 ? 12.745 -5.677 -12.323 1.00 97.56 107 ASP A CA 1
ATOM 828 C C . ASP A 1 107 ? 12.112 -5.150 -11.024 1.00 97.56 107 ASP A C 1
ATOM 830 O O . ASP A 1 107 ? 12.594 -5.400 -9.914 1.00 97.56 107 ASP A O 1
ATOM 834 N N . ILE A 1 108 ? 11.029 -4.376 -11.142 1.00 98.00 108 ILE A N 1
ATOM 835 C CA . ILE A 1 108 ? 10.289 -3.850 -9.988 1.00 98.00 108 ILE A CA 1
ATOM 836 C C . ILE A 1 108 ? 9.601 -4.981 -9.221 1.00 98.00 108 ILE A C 1
ATOM 838 O O . ILE A 1 108 ? 9.587 -4.960 -7.987 1.00 98.00 108 ILE A O 1
ATOM 842 N N . CYS A 1 109 ? 9.018 -5.953 -9.925 1.00 97.94 109 CYS A N 1
ATOM 843 C CA . CYS A 1 109 ? 8.379 -7.106 -9.304 1.00 97.94 109 CYS A CA 1
ATOM 844 C C . CYS A 1 109 ? 9.391 -7.910 -8.494 1.00 97.94 109 CYS A C 1
ATOM 846 O O . CYS A 1 109 ? 9.138 -8.155 -7.317 1.00 97.94 109 CYS A O 1
ATOM 848 N N . GLU A 1 110 ? 10.536 -8.258 -9.080 1.00 97.62 110 GLU A N 1
ATOM 849 C CA . GLU A 1 110 ? 11.593 -9.018 -8.407 1.00 97.62 110 GLU A CA 1
ATOM 850 C C . GLU A 1 110 ? 12.083 -8.302 -7.146 1.00 97.62 110 GLU A C 1
ATOM 852 O O . GLU A 1 110 ? 12.029 -8.868 -6.053 1.00 97.62 110 GLU A O 1
ATOM 857 N N . LYS A 1 111 ? 12.435 -7.013 -7.253 1.00 97.25 111 LYS A N 1
ATOM 858 C CA . LYS A 1 111 ? 12.879 -6.203 -6.104 1.00 97.25 111 LYS A CA 1
ATOM 859 C C . LYS A 1 111 ? 11.831 -6.146 -4.994 1.00 97.25 111 LYS A C 1
ATOM 861 O O . LYS A 1 111 ? 12.161 -6.284 -3.816 1.00 97.25 111 LYS A O 1
ATOM 866 N N . ASN A 1 112 ? 10.563 -5.947 -5.357 1.00 98.12 112 ASN A N 1
ATOM 867 C CA . ASN A 1 112 ? 9.477 -5.925 -4.384 1.00 98.12 112 ASN A CA 1
ATOM 868 C C . ASN A 1 112 ? 9.291 -7.297 -3.729 1.00 98.12 112 ASN A C 1
ATOM 870 O O . ASN A 1 112 ? 9.144 -7.364 -2.514 1.00 98.12 112 ASN A O 1
ATOM 874 N N . LEU A 1 113 ? 9.309 -8.388 -4.494 1.00 98.19 113 LEU A N 1
ATOM 875 C CA . LEU A 1 113 ? 9.149 -9.744 -3.966 1.00 98.19 113 LEU A CA 1
ATOM 876 C C . LEU A 1 113 ? 10.284 -10.115 -3.009 1.00 98.19 113 LEU A C 1
ATOM 878 O O . LEU A 1 113 ? 10.014 -10.628 -1.921 1.00 98.19 113 LEU A O 1
ATOM 882 N N . ASP A 1 114 ? 11.527 -9.789 -3.358 1.00 97.62 114 ASP A N 1
ATOM 883 C CA . ASP A 1 114 ? 12.690 -10.004 -2.498 1.00 97.62 114 ASP A CA 1
ATOM 884 C C . ASP A 1 114 ? 12.585 -9.208 -1.196 1.00 97.62 114 ASP A C 1
ATOM 886 O O . ASP A 1 114 ? 12.807 -9.747 -0.105 1.00 97.62 114 ASP A O 1
ATOM 890 N N . LEU A 1 115 ? 12.167 -7.942 -1.277 1.00 97.06 115 LEU A N 1
ATOM 891 C CA . LEU A 1 115 ? 11.953 -7.111 -0.097 1.00 97.06 115 LEU A CA 1
ATOM 892 C C . LEU A 1 115 ? 10.824 -7.664 0.784 1.00 97.06 115 LEU A C 1
ATOM 894 O O . LEU A 1 115 ? 11.020 -7.871 1.982 1.00 97.06 115 LEU A O 1
ATOM 898 N N . LEU A 1 116 ? 9.663 -7.972 0.202 1.00 97.50 116 LEU A N 1
ATOM 899 C CA . LEU A 1 116 ? 8.518 -8.528 0.927 1.00 97.50 116 LEU A CA 1
ATOM 900 C C . LEU A 1 116 ? 8.877 -9.862 1.601 1.00 97.50 116 LEU A C 1
ATOM 902 O O . LEU A 1 116 ? 8.503 -10.101 2.753 1.00 97.50 116 LEU A O 1
ATOM 906 N N . LYS A 1 117 ? 9.642 -10.717 0.916 1.00 96.38 117 LYS A N 1
ATOM 907 C CA 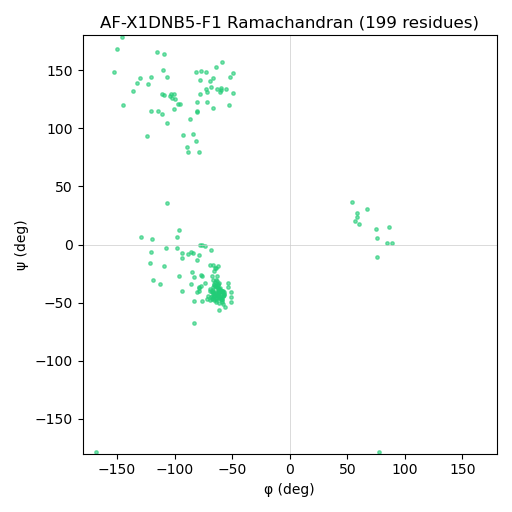. LYS A 1 117 ? 10.118 -11.998 1.445 1.00 96.38 117 LYS A CA 1
ATOM 908 C C . LYS A 1 117 ? 11.137 -11.811 2.566 1.00 96.38 117 LYS A C 1
ATOM 910 O O . LYS A 1 117 ? 11.014 -12.476 3.593 1.00 96.38 117 LYS A O 1
ATOM 915 N N . SER A 1 118 ? 12.107 -10.910 2.403 1.00 96.12 118 SER A N 1
ATOM 916 C CA . SER A 1 118 ? 13.139 -10.646 3.417 1.00 96.12 118 SER A CA 1
ATOM 917 C C . SER A 1 118 ? 12.558 -10.063 4.710 1.00 96.12 118 SER A C 1
ATOM 919 O O . SER A 1 118 ? 12.983 -10.443 5.802 1.00 96.12 118 SER A O 1
ATOM 921 N N . LEU A 1 119 ? 11.524 -9.223 4.599 1.00 96.56 119 LEU A N 1
ATOM 922 C CA . LEU A 1 119 ? 10.777 -8.679 5.735 1.00 96.56 119 LEU A CA 1
ATOM 923 C C . LEU A 1 119 ? 9.757 -9.670 6.319 1.00 96.56 119 LEU A C 1
ATOM 925 O O . LEU A 1 119 ? 9.190 -9.418 7.382 1.00 96.56 119 LEU A O 1
ATOM 929 N N . GLY A 1 120 ? 9.520 -10.804 5.652 1.00 96.50 120 GLY A N 1
ATOM 930 C CA . GLY A 1 120 ? 8.563 -11.815 6.092 1.00 96.50 120 GLY A CA 1
ATOM 931 C C . GLY A 1 120 ? 7.110 -11.339 6.040 1.00 96.50 120 GLY A C 1
ATOM 932 O O . GLY A 1 120 ? 6.303 -11.784 6.856 1.00 96.50 120 GLY A O 1
ATOM 933 N N . ILE A 1 121 ? 6.768 -10.449 5.104 1.00 97.75 121 ILE A N 1
ATOM 934 C CA . ILE A 1 121 ? 5.415 -9.900 4.968 1.00 97.75 121 ILE A CA 1
ATOM 935 C C . ILE A 1 121 ? 4.418 -11.024 4.683 1.00 97.75 121 ILE A C 1
ATOM 937 O O . ILE A 1 121 ? 4.628 -11.852 3.798 1.00 97.75 121 ILE A O 1
ATOM 941 N N . LYS A 1 122 ? 3.307 -11.038 5.427 1.00 97.75 122 LYS A N 1
ATOM 942 C CA . LYS A 1 122 ? 2.188 -11.980 5.232 1.00 97.75 122 LYS A CA 1
ATOM 943 C C . LYS A 1 122 ? 0.859 -11.301 4.949 1.00 97.75 122 LYS A C 1
ATOM 945 O O . LYS A 1 122 ? -0.070 -11.949 4.475 1.00 97.75 122 LYS A O 1
ATOM 950 N N . HIS A 1 123 ? 0.760 -10.003 5.217 1.00 98.62 123 HIS A N 1
ATOM 951 C CA . HIS A 1 123 ? -0.460 -9.241 5.009 1.00 98.62 123 HIS A CA 1
ATOM 952 C C . HIS A 1 123 ? -0.120 -7.823 4.563 1.00 98.62 123 HIS A C 1
ATOM 954 O O . HIS A 1 123 ? 0.556 -7.087 5.276 1.00 98.62 123 HIS A O 1
ATOM 960 N N . ILE A 1 124 ? -0.596 -7.453 3.379 1.00 98.75 124 ILE A N 1
ATOM 961 C CA . ILE A 1 124 ? -0.496 -6.120 2.797 1.00 98.75 124 ILE A CA 1
ATOM 962 C C . ILE A 1 124 ? -1.881 -5.478 2.800 1.00 98.75 124 ILE A C 1
ATOM 964 O O . ILE A 1 124 ? -2.845 -6.047 2.284 1.00 98.75 124 ILE A O 1
ATOM 968 N N . VAL A 1 125 ? -1.976 -4.263 3.332 1.00 98.69 125 VAL A N 1
ATOM 969 C CA . VAL A 1 125 ? -3.142 -3.392 3.175 1.00 98.69 125 VAL A CA 1
ATOM 970 C C . VAL A 1 125 ? -2.714 -2.179 2.372 1.00 98.69 125 VAL A C 1
ATOM 972 O O . VAL A 1 125 ? -1.896 -1.389 2.835 1.00 98.69 125 VAL A O 1
ATOM 975 N N . THR A 1 126 ? -3.270 -2.021 1.172 1.00 98.00 126 THR A N 1
ATOM 976 C CA . THR A 1 126 ? -2.913 -0.920 0.276 1.00 98.00 126 THR A CA 1
ATOM 977 C C . THR A 1 126 ? -3.988 0.156 0.184 1.00 98.00 126 THR A C 1
ATOM 979 O O . THR A 1 126 ? -5.195 -0.111 0.192 1.00 98.00 126 THR A O 1
ATOM 982 N N . VAL A 1 127 ? -3.534 1.404 0.067 1.00 95.44 127 VAL A N 1
ATOM 983 C CA . VAL A 1 127 ? -4.392 2.576 -0.148 1.00 95.44 127 VAL A CA 1
ATOM 984 C C . VAL A 1 127 ? -4.932 2.623 -1.578 1.00 95.44 127 VAL A C 1
ATOM 986 O O . VAL A 1 127 ? -6.045 3.095 -1.799 1.00 95.44 127 VAL A O 1
ATOM 989 N N . SER A 1 128 ? -4.152 2.146 -2.550 1.00 96.19 128 SER A N 1
ATOM 990 C CA . SER A 1 128 ? -4.435 2.348 -3.968 1.00 96.19 128 SER A CA 1
ATOM 991 C C . SER A 1 128 ? -5.087 1.118 -4.603 1.00 96.19 128 SER A C 1
ATOM 993 O O . SER A 1 128 ? -4.522 0.022 -4.531 1.00 96.19 128 SER A O 1
ATOM 995 N N . PRO A 1 129 ? -6.212 1.279 -5.324 1.00 97.25 129 PRO A N 1
ATOM 996 C CA . PRO A 1 129 ? -6.819 0.180 -6.069 1.00 97.25 129 PRO A CA 1
ATOM 997 C C . PRO A 1 129 ? -5.918 -0.305 -7.218 1.00 97.25 129 PRO A C 1
ATOM 999 O O . PRO A 1 129 ? -6.011 -1.457 -7.622 1.00 97.25 129 PRO A O 1
ATOM 1002 N N . HIS A 1 130 ? -5.002 0.538 -7.709 1.00 97.44 130 HIS A N 1
ATOM 1003 C CA . HIS A 1 130 ? -4.008 0.139 -8.708 1.00 97.44 130 HIS A CA 1
ATOM 1004 C C . HIS A 1 130 ? -2.948 -0.785 -8.115 1.00 97.44 130 HIS A C 1
ATOM 1006 O O . HIS A 1 130 ? -2.599 -1.782 -8.735 1.00 97.44 130 HIS A O 1
ATOM 1012 N N . CYS A 1 131 ? -2.438 -0.472 -6.919 1.00 98.12 131 CYS A N 1
ATOM 1013 C CA . CYS A 1 131 ? -1.485 -1.347 -6.231 1.00 98.12 131 CYS A CA 1
ATOM 1014 C C . CYS A 1 131 ? -2.142 -2.693 -5.912 1.00 98.12 131 CYS A C 1
ATOM 1016 O O . CYS A 1 131 ? -1.540 -3.732 -6.155 1.00 98.12 131 CYS A O 1
ATOM 1018 N N . PHE A 1 132 ? -3.402 -2.662 -5.466 1.00 98.44 132 PHE A N 1
ATOM 1019 C CA . PHE A 1 132 ? -4.207 -3.858 -5.226 1.00 98.44 132 PHE A CA 1
ATOM 1020 C C . PHE A 1 132 ? -4.313 -4.750 -6.475 1.00 98.44 132 PHE A C 1
ATOM 1022 O O . PHE A 1 132 ? -3.917 -5.909 -6.414 1.00 98.44 132 PHE A O 1
ATOM 1029 N N . ASP A 1 133 ? -4.746 -4.200 -7.619 1.00 98.19 133 ASP A N 1
ATOM 1030 C CA . ASP A 1 133 ? -4.805 -4.948 -8.888 1.00 98.19 133 ASP A CA 1
ATOM 1031 C C . ASP A 1 133 ? -3.435 -5.458 -9.334 1.00 98.19 133 ASP A C 1
ATOM 1033 O O . ASP A 1 133 ? -3.324 -6.548 -9.882 1.00 98.19 133 ASP A O 1
ATOM 1037 N N . THR A 1 134 ? -2.383 -4.671 -9.115 1.00 98.19 134 THR A N 1
ATOM 1038 C CA . THR A 1 134 ? -1.048 -5.024 -9.602 1.00 98.19 134 THR A CA 1
ATOM 1039 C C . THR A 1 134 ? -0.488 -6.218 -8.839 1.00 98.19 134 THR A C 1
ATOM 1041 O O . THR A 1 134 ? -0.064 -7.184 -9.465 1.00 98.19 134 THR A O 1
ATOM 1044 N N . PHE A 1 135 ? -0.572 -6.202 -7.507 1.00 98.25 135 PHE A N 1
ATOM 1045 C CA . PHE A 1 135 ? -0.143 -7.337 -6.694 1.00 98.25 135 PHE A CA 1
ATOM 1046 C C . PHE A 1 135 ? -0.955 -8.603 -6.975 1.00 98.25 135 PHE A C 1
ATOM 1048 O O . PHE A 1 135 ? -0.379 -9.683 -7.016 1.00 98.25 135 PHE A O 1
ATOM 1055 N N . LEU A 1 136 ? -2.272 -8.490 -7.168 1.00 96.56 136 LEU A N 1
ATOM 1056 C CA . LEU A 1 136 ? -3.120 -9.668 -7.355 1.00 96.56 136 LEU A CA 1
ATOM 1057 C C . LEU A 1 136 ? -3.083 -10.235 -8.776 1.00 96.56 136 LEU A C 1
ATOM 1059 O O . LEU A 1 136 ? -3.063 -11.449 -8.937 1.00 96.56 136 LEU A O 1
ATOM 1063 N N . ASN A 1 137 ? -3.085 -9.372 -9.793 1.00 96.38 137 ASN A N 1
ATOM 1064 C CA . ASN A 1 137 ? -3.394 -9.776 -11.169 1.00 96.38 137 ASN A CA 1
ATOM 1065 C C . ASN A 1 137 ? -2.261 -9.515 -12.168 1.00 96.38 137 ASN A C 1
ATOM 1067 O O . ASN A 1 137 ? -2.413 -9.835 -13.348 1.00 96.38 137 ASN A O 1
ATOM 1071 N N . ARG A 1 138 ? -1.176 -8.844 -11.760 1.00 97.12 138 ARG A N 1
ATOM 1072 C CA . ARG A 1 138 ? -0.072 -8.472 -12.669 1.00 97.12 138 ARG A CA 1
ATOM 1073 C C . ARG A 1 138 ? 1.260 -9.083 -12.282 1.00 97.12 138 ARG A C 1
ATOM 1075 O O . ARG A 1 138 ? 2.068 -9.312 -13.172 1.00 97.12 138 ARG A O 1
ATOM 1082 N N . TYR A 1 139 ? 1.494 -9.315 -10.995 1.00 98.06 139 TYR A N 1
ATOM 1083 C CA . TYR A 1 139 ? 2.687 -10.028 -10.549 1.00 98.06 139 TYR A CA 1
ATOM 1084 C C . TYR A 1 139 ? 2.654 -11.469 -11.083 1.00 98.06 139 TYR A C 1
ATOM 1086 O O . TYR A 1 139 ? 1.557 -11.989 -11.313 1.00 98.06 139 TYR A O 1
ATOM 1094 N N . PRO A 1 140 ? 3.821 -12.114 -11.289 1.00 96.88 140 PRO A N 1
ATOM 1095 C CA . PRO A 1 140 ? 3.875 -13.488 -11.775 1.00 96.88 140 PRO A CA 1
ATOM 1096 C C . PRO A 1 140 ? 2.993 -14.424 -10.944 1.00 96.88 140 PRO A C 1
ATOM 1098 O O . PRO A 1 140 ? 2.869 -14.267 -9.725 1.00 96.88 140 PRO A O 1
ATOM 1101 N N . GLU A 1 141 ? 2.373 -15.399 -11.603 1.00 95.56 141 GLU A N 1
ATOM 1102 C CA . GLU A 1 141 ? 1.493 -16.358 -10.936 1.00 95.56 141 GLU A CA 1
ATOM 1103 C C . GLU A 1 141 ? 2.226 -17.068 -9.784 1.00 95.56 141 GLU A C 1
ATOM 1105 O O . GLU A 1 141 ? 3.379 -17.478 -9.915 1.00 95.56 141 GLU A O 1
ATOM 1110 N N . GLY A 1 142 ? 1.577 -17.160 -8.621 1.00 94.94 142 GLY A N 1
ATOM 1111 C CA . GLY A 1 142 ? 2.165 -17.738 -7.408 1.00 94.94 142 GLY A CA 1
ATOM 1112 C C . GLY A 1 142 ? 3.174 -16.842 -6.672 1.00 94.94 142 GLY A C 1
ATOM 1113 O O . GLY A 1 142 ? 3.500 -17.127 -5.524 1.00 94.94 142 GLY A O 1
ATOM 1114 N N . ALA A 1 143 ? 3.622 -15.718 -7.244 1.00 95.62 143 ALA A N 1
ATOM 1115 C CA . ALA A 1 143 ? 4.632 -14.866 -6.604 1.00 95.62 143 ALA A CA 1
ATOM 1116 C C . ALA A 1 143 ? 4.160 -14.246 -5.275 1.00 95.62 143 ALA A C 1
ATOM 1118 O O . ALA A 1 143 ? 4.954 -14.041 -4.360 1.00 95.62 143 ALA A O 1
ATOM 1119 N N . MET A 1 144 ? 2.857 -13.979 -5.155 1.00 97.38 144 MET A N 1
ATOM 1120 C CA . MET A 1 144 ? 2.229 -13.445 -3.941 1.00 97.38 144 MET A CA 1
ATOM 1121 C C . MET A 1 144 ? 1.601 -14.540 -3.058 1.00 97.38 144 MET A C 1
ATOM 1123 O O . MET A 1 144 ? 0.836 -14.232 -2.141 1.00 97.38 144 MET A O 1
ATOM 1127 N N . GLU A 1 145 ? 1.890 -15.822 -3.314 1.00 95.94 145 GLU A N 1
ATOM 1128 C CA . GLU A 1 145 ? 1.347 -16.925 -2.520 1.00 95.94 145 GLU A CA 1
ATOM 1129 C C . GLU A 1 145 ? 1.751 -16.797 -1.041 1.00 95.94 145 GLU A C 1
ATOM 1131 O O . GLU A 1 145 ? 2.896 -16.516 -0.681 1.00 95.94 145 GLU A O 1
ATOM 1136 N N . GLY A 1 146 ? 0.775 -16.970 -0.147 1.00 95.94 146 GLY A N 1
ATOM 1137 C CA . GLY A 1 146 ? 0.979 -16.796 1.291 1.00 95.94 146 GLY A CA 1
ATOM 1138 C C . GLY A 1 146 ? 1.059 -15.337 1.760 1.00 95.94 146 GLY A C 1
ATOM 1139 O O . GLY A 1 146 ? 1.303 -15.113 2.949 1.00 95.94 146 GLY A O 1
ATOM 1140 N N . ILE A 1 147 ? 0.825 -14.358 0.876 1.00 98.19 147 ILE A N 1
ATOM 1141 C CA . ILE A 1 147 ? 0.655 -12.944 1.224 1.00 98.19 147 ILE A CA 1
ATOM 1142 C C . ILE A 1 147 ? -0.804 -12.545 0.987 1.00 98.19 147 ILE A C 1
ATOM 1144 O O . ILE A 1 147 ? -1.275 -12.451 -0.144 1.00 98.19 147 ILE A O 1
ATOM 1148 N N . LYS A 1 148 ? -1.540 -12.252 2.062 1.00 98.38 148 LYS A N 1
ATOM 1149 C CA . LYS A 1 148 ? -2.888 -11.681 1.957 1.00 98.38 148 LYS A CA 1
ATOM 1150 C C . LYS A 1 148 ? -2.775 -10.228 1.498 1.00 98.38 148 LYS A C 1
ATOM 1152 O O . LYS A 1 148 ? -2.167 -9.424 2.197 1.00 98.38 148 LYS A O 1
ATOM 1157 N N . VAL A 1 149 ? -3.403 -9.859 0.386 1.00 98.44 149 VAL A N 1
ATOM 1158 C CA . VAL A 1 149 ? -3.472 -8.460 -0.071 1.00 98.44 149 VAL A CA 1
ATOM 1159 C C . VAL A 1 149 ? -4.908 -7.960 0.060 1.00 98.44 149 VAL A C 1
ATOM 1161 O O . VAL A 1 149 ? -5.844 -8.616 -0.389 1.00 98.44 149 VAL A O 1
ATOM 1164 N N . GLN A 1 150 ? -5.099 -6.804 0.694 1.00 98.38 150 GLN A N 1
ATOM 1165 C CA . GLN A 1 150 ? -6.400 -6.144 0.815 1.00 98.38 150 GLN A CA 1
ATOM 1166 C C . GLN A 1 150 ? -6.309 -4.682 0.402 1.00 98.38 150 GLN A C 1
ATOM 1168 O O . GLN A 1 150 ? -5.351 -3.979 0.723 1.00 98.38 150 GLN A O 1
ATOM 1173 N N . HIS A 1 151 ? -7.360 -4.189 -0.242 1.00 98.44 151 HIS A N 1
ATOM 1174 C CA . HIS A 1 151 ? -7.591 -2.757 -0.325 1.00 98.44 151 HIS A CA 1
ATOM 1175 C C . HIS A 1 151 ? -8.057 -2.220 1.039 1.00 98.44 151 HIS A C 1
ATOM 1177 O O . HIS A 1 151 ? -8.759 -2.911 1.784 1.00 98.44 151 HIS A O 1
ATOM 1183 N N . HIS A 1 152 ? -7.718 -0.971 1.367 1.00 97.62 152 HIS A N 1
ATOM 1184 C CA . HIS A 1 152 ? -8.048 -0.371 2.663 1.00 97.62 152 HIS A CA 1
ATOM 1185 C C . HIS A 1 152 ? -9.544 -0.451 3.016 1.00 97.62 152 HIS A C 1
ATOM 1187 O O . HIS A 1 152 ? -9.881 -0.639 4.179 1.00 97.62 152 HIS A O 1
ATOM 1193 N N . THR A 1 153 ? -10.458 -0.380 2.041 1.00 97.12 153 THR A N 1
ATOM 1194 C CA . THR A 1 153 ? -11.906 -0.518 2.300 1.00 97.12 153 THR A CA 1
ATOM 1195 C C . THR A 1 153 ? -12.299 -1.917 2.766 1.00 97.12 153 THR A C 1
ATOM 1197 O O . THR A 1 153 ? -13.164 -2.040 3.629 1.00 97.12 153 THR A O 1
ATOM 1200 N N . GLN A 1 154 ? -11.664 -2.966 2.231 1.00 98.31 154 GLN A N 1
ATOM 1201 C CA . GLN A 1 154 ? -11.886 -4.342 2.681 1.00 98.31 154 GLN A CA 1
ATOM 1202 C C . GLN A 1 154 ? -11.361 -4.513 4.104 1.00 98.31 154 GLN A C 1
ATOM 1204 O O . GLN A 1 154 ? -12.055 -5.045 4.961 1.00 98.31 154 GLN A O 1
ATOM 1209 N N . PHE A 1 155 ? -10.167 -3.987 4.379 1.00 98.38 155 PHE A N 1
ATOM 1210 C CA . PHE A 1 155 ? -9.582 -4.078 5.711 1.00 98.38 155 PHE A CA 1
ATOM 1211 C C . PHE A 1 155 ? -10.385 -3.299 6.764 1.00 98.38 155 PHE A C 1
ATOM 1213 O O . PHE A 1 155 ? -10.627 -3.802 7.857 1.00 98.38 155 PHE A O 1
ATOM 1220 N N . LEU A 1 156 ? -10.867 -2.095 6.440 1.00 97.88 156 LEU A N 1
ATOM 1221 C CA . LEU A 1 156 ? -11.745 -1.334 7.333 1.00 97.88 156 LEU A CA 1
ATOM 1222 C C . LEU A 1 156 ? -13.069 -2.063 7.595 1.00 97.88 156 LEU A C 1
ATOM 1224 O O . LEU A 1 156 ? -13.541 -2.051 8.729 1.00 97.88 156 LEU A O 1
ATOM 1228 N N . ALA A 1 157 ? -13.650 -2.711 6.581 1.00 97.56 157 ALA A N 1
ATOM 1229 C CA . ALA A 1 157 ? -14.839 -3.538 6.761 1.00 97.56 157 ALA A CA 1
ATOM 1230 C C . ALA A 1 157 ? -14.579 -4.701 7.737 1.00 97.56 157 ALA A C 1
ATOM 1232 O O . ALA A 1 157 ? -15.368 -4.886 8.664 1.00 97.56 157 ALA A O 1
ATOM 1233 N N . ASP A 1 158 ? -13.446 -5.401 7.603 1.00 97.88 158 ASP A N 1
ATOM 1234 C CA . ASP A 1 158 ? -13.038 -6.460 8.537 1.00 97.88 158 ASP A CA 1
ATOM 1235 C C . ASP A 1 158 ? -12.894 -5.922 9.975 1.00 97.88 158 ASP A C 1
ATOM 1237 O O . ASP A 1 158 ? -13.340 -6.554 10.933 1.00 97.88 158 ASP A O 1
ATOM 1241 N N . LEU A 1 159 ? -12.294 -4.738 10.152 1.00 97.81 159 LEU A N 1
ATOM 1242 C CA . LEU A 1 159 ? -12.129 -4.114 11.472 1.00 97.81 159 LEU A CA 1
ATOM 1243 C C . LEU A 1 159 ? -13.465 -3.711 12.113 1.00 97.81 159 LEU A C 1
ATOM 1245 O O . LEU A 1 159 ? -13.598 -3.781 13.338 1.00 97.81 159 LEU A O 1
ATOM 1249 N N . ILE A 1 160 ? -14.442 -3.291 11.306 1.00 96.88 160 ILE A N 1
ATOM 1250 C CA . ILE A 1 160 ? -15.806 -2.992 11.763 1.00 96.88 160 ILE A CA 1
ATOM 1251 C C . ILE A 1 160 ? -16.498 -4.278 12.224 1.00 96.88 160 ILE A C 1
ATOM 1253 O O . ILE A 1 160 ? -17.046 -4.310 13.325 1.00 96.88 160 ILE A O 1
ATOM 1257 N N . ASP A 1 161 ? -16.407 -5.358 11.443 1.00 96.69 161 ASP A N 1
ATOM 1258 C CA . ASP A 1 161 ? -16.991 -6.659 11.803 1.00 96.69 161 ASP A CA 1
ATOM 1259 C C . ASP A 1 161 ? -16.395 -7.226 13.092 1.00 96.69 161 ASP A C 1
ATOM 1261 O O . ASP A 1 161 ? -17.105 -7.757 13.948 1.00 96.69 161 ASP A O 1
ATOM 1265 N N . GLN A 1 162 ? -15.088 -7.041 13.273 1.00 96.69 162 GLN A N 1
ATOM 1266 C CA . GLN A 1 162 ? -14.366 -7.412 14.490 1.00 96.69 162 GLN A CA 1
ATOM 1267 C C . GLN A 1 162 ? -14.646 -6.473 15.674 1.00 96.69 162 GLN A C 1
ATOM 1269 O O . GLN A 1 162 ? -14.086 -6.674 16.752 1.00 96.69 162 GLN A O 1
ATOM 1274 N N . LYS A 1 163 ? -15.468 -5.429 15.495 1.00 95.62 163 LYS A N 1
ATOM 1275 C CA . LYS A 1 163 ? -15.744 -4.373 16.486 1.00 95.62 163 LYS A CA 1
ATOM 1276 C C . LYS A 1 163 ? -14.489 -3.641 16.979 1.00 95.62 163 LYS A C 1
ATOM 1278 O O . LYS A 1 163 ? -14.519 -2.999 18.027 1.00 95.62 163 LYS A O 1
ATOM 1283 N N . LYS A 1 164 ? -13.388 -3.706 16.223 1.00 96.06 164 LYS A N 1
ATOM 1284 C CA . LYS A 1 164 ? -12.163 -2.933 16.487 1.00 96.06 164 LYS A CA 1
ATOM 1285 C C . LYS A 1 164 ? -12.319 -1.480 16.054 1.00 96.06 164 LYS A C 1
ATOM 1287 O O . LYS A 1 164 ? -11.674 -0.602 16.619 1.00 96.06 164 LYS A O 1
ATOM 1292 N N . LEU A 1 165 ? -13.193 -1.220 15.081 1.00 94.50 165 LEU A N 1
ATOM 1293 C CA . LEU A 1 165 ? -13.544 0.124 14.648 1.00 94.50 165 LEU A CA 1
ATOM 1294 C C . LEU A 1 165 ? -15.042 0.370 14.830 1.00 94.50 165 LEU A C 1
ATOM 1296 O O . LEU A 1 165 ? -15.869 -0.246 14.166 1.00 94.50 165 LEU A O 1
ATOM 1300 N N . THR A 1 166 ? -15.383 1.306 15.714 1.00 91.44 166 THR A N 1
ATOM 1301 C CA . THR A 1 166 ? -16.761 1.761 15.929 1.00 91.44 166 THR A CA 1
ATOM 1302 C C . THR A 1 166 ? -16.873 3.264 15.714 1.00 91.44 166 THR A C 1
ATOM 1304 O O . THR A 1 166 ? -16.035 4.047 16.185 1.00 91.44 166 THR A O 1
ATOM 1307 N N . PHE A 1 167 ? -17.939 3.677 15.042 1.00 88.88 167 PHE A N 1
ATOM 1308 C CA . PHE A 1 167 ? -18.261 5.074 14.792 1.00 88.88 167 PHE A CA 1
ATOM 1309 C C . PHE A 1 167 ? -19.323 5.531 15.793 1.00 88.88 167 PHE A C 1
ATOM 1311 O O . PHE A 1 167 ? -20.359 4.893 15.943 1.00 88.88 167 PHE A O 1
ATOM 1318 N N . SER A 1 168 ? -19.042 6.611 16.520 1.00 85.69 168 SER A N 1
ATOM 1319 C CA . SER A 1 168 ? -19.918 7.129 17.581 1.00 85.69 168 SER A CA 1
ATOM 1320 C C . SER A 1 168 ? -20.609 8.437 17.209 1.00 85.69 168 SER A C 1
ATOM 1322 O O . SER A 1 168 ? -21.572 8.829 17.859 1.00 85.69 168 SER A O 1
ATOM 1324 N N . GLN A 1 169 ? -20.097 9.138 16.198 1.00 88.19 169 GLN A N 1
ATOM 1325 C CA . GLN A 1 169 ? -20.617 10.427 15.774 1.00 88.19 169 GLN A CA 1
ATOM 1326 C C . GLN A 1 169 ? -21.421 10.261 14.496 1.00 88.19 169 GLN A C 1
ATOM 1328 O O . GLN A 1 169 ? -20.909 9.737 13.506 1.00 88.19 169 GLN A O 1
ATOM 1333 N N . LYS A 1 170 ? -22.647 10.778 14.536 1.00 88.56 170 LYS A N 1
ATOM 1334 C CA . LYS A 1 170 ? -23.528 10.819 13.384 1.00 88.56 170 LYS A CA 1
ATOM 1335 C C . LYS A 1 170 ? -23.069 11.858 12.361 1.00 88.56 170 LYS A C 1
ATOM 1337 O O . LYS A 1 170 ? -22.751 12.991 12.736 1.00 88.56 170 LYS A O 1
ATOM 1342 N N . ILE A 1 171 ? -23.042 11.490 11.081 1.00 90.00 171 ILE A N 1
ATOM 1343 C CA . ILE A 1 171 ? -22.717 12.391 9.968 1.00 90.00 171 ILE A CA 1
ATOM 1344 C C . ILE A 1 171 ? -23.871 12.384 8.965 1.00 90.00 171 ILE A C 1
ATOM 1346 O O . ILE A 1 171 ? -23.912 11.595 8.025 1.00 90.00 171 ILE A O 1
ATOM 1350 N N . GLU A 1 172 ? -24.791 13.337 9.114 1.00 88.12 172 GLU A N 1
ATOM 1351 C CA . GLU A 1 172 ? -25.912 13.514 8.185 1.00 88.12 172 GLU A CA 1
ATOM 1352 C C . GLU A 1 172 ? -25.461 14.238 6.913 1.00 88.12 172 GLU A C 1
ATOM 1354 O O . GLU A 1 172 ? -25.626 15.448 6.751 1.00 88.12 172 GLU A O 1
ATOM 1359 N N . LYS A 1 173 ? -24.841 13.489 5.997 1.00 90.44 173 LYS A N 1
ATOM 1360 C CA . LYS A 1 173 ? -24.440 13.996 4.683 1.00 90.44 173 LYS A CA 1
ATOM 1361 C C . LYS A 1 173 ? -24.856 13.048 3.573 1.00 90.44 173 LYS A C 1
ATOM 1363 O O . LYS A 1 173 ? -24.671 11.839 3.658 1.00 90.44 173 LYS A O 1
ATOM 1368 N N . LYS A 1 174 ? -25.345 13.625 2.476 1.00 90.94 174 LYS A N 1
ATOM 1369 C CA . LYS A 1 174 ? -25.505 12.909 1.211 1.00 90.94 174 LYS A CA 1
ATOM 1370 C C . LYS A 1 174 ? -24.151 12.855 0.512 1.00 90.94 174 LYS A C 1
ATOM 1372 O O . LYS A 1 174 ? -23.552 13.898 0.254 1.00 90.94 174 LYS A O 1
ATOM 1377 N N . VAL A 1 175 ? -23.678 11.651 0.213 1.00 92.06 175 VAL A N 1
ATOM 1378 C CA . VAL A 1 175 ? -22.389 11.419 -0.447 1.00 92.06 175 VAL A CA 1
ATOM 1379 C C . VAL A 1 175 ? -22.600 10.667 -1.755 1.00 92.06 175 VAL A C 1
ATOM 1381 O O . VAL A 1 175 ? -23.483 9.818 -1.853 1.00 92.06 175 VAL A O 1
ATOM 1384 N N . ALA A 1 176 ? -21.794 10.989 -2.763 1.00 93.00 176 ALA A N 1
ATOM 1385 C CA . ALA A 1 176 ? -21.669 10.191 -3.975 1.00 93.00 176 ALA A CA 1
ATOM 1386 C C . ALA A 1 176 ? -20.365 9.396 -3.879 1.00 93.00 176 ALA A C 1
ATOM 1388 O O . ALA A 1 176 ? -19.307 9.977 -3.637 1.00 93.00 176 ALA A O 1
ATOM 1389 N N . TYR A 1 177 ? -20.448 8.077 -4.038 1.00 92.69 177 TYR A N 1
ATOM 1390 C CA . TYR A 1 177 ? -19.281 7.202 -4.073 1.00 92.69 177 TYR A CA 1
ATOM 1391 C C . TYR A 1 177 ? -18.987 6.805 -5.518 1.00 92.69 177 TYR A C 1
ATOM 1393 O O . TYR A 1 177 ? -19.885 6.363 -6.233 1.00 92.69 177 TYR A O 1
ATOM 1401 N N . GLN A 1 178 ? -17.736 6.975 -5.940 1.00 93.81 178 GLN A N 1
ATOM 1402 C CA . GLN A 1 178 ? -17.255 6.527 -7.240 1.00 93.81 178 GLN A CA 1
ATOM 1403 C C . GLN A 1 178 ? -16.501 5.214 -7.059 1.00 93.81 178 GLN A C 1
ATOM 1405 O O . GLN A 1 178 ? -15.449 5.195 -6.423 1.00 93.81 178 GLN A O 1
ATOM 1410 N N . ASP A 1 179 ? -17.008 4.139 -7.659 1.00 93.62 179 ASP A N 1
ATOM 1411 C CA . ASP A 1 179 ? -16.317 2.852 -7.677 1.00 93.62 179 ASP A CA 1
ATOM 1412 C C . ASP A 1 179 ? -15.027 2.947 -8.513 1.00 93.62 179 ASP A C 1
ATOM 1414 O O . ASP A 1 179 ? -15.094 3.200 -9.727 1.00 93.62 179 ASP A O 1
ATOM 1418 N N . PRO A 1 180 ? -13.837 2.738 -7.913 1.00 94.69 180 PRO A N 1
ATOM 1419 C CA . PRO A 1 180 ? -12.598 2.702 -8.676 1.00 94.69 180 PRO A CA 1
ATOM 1420 C C . PRO A 1 180 ? -12.628 1.526 -9.653 1.00 94.69 180 PRO A C 1
ATOM 1422 O O . PRO A 1 180 ? -12.955 0.407 -9.262 1.00 94.69 180 PRO A O 1
ATOM 1425 N N . CYS A 1 181 ? -12.250 1.741 -10.916 1.00 95.25 181 CYS A N 1
ATOM 1426 C CA . CYS A 1 181 ? -12.300 0.680 -11.927 1.00 95.25 181 CYS A CA 1
ATOM 1427 C C . CYS A 1 181 ? -11.474 -0.549 -11.524 1.00 95.25 181 CYS A C 1
ATOM 1429 O O . CYS A 1 181 ? -11.969 -1.664 -11.643 1.00 95.25 181 CYS A O 1
ATOM 1431 N N . TYR A 1 182 ? -10.267 -0.352 -10.990 1.00 95.81 182 TYR A N 1
ATOM 1432 C CA . TYR A 1 182 ? -9.405 -1.443 -10.532 1.00 95.81 182 TYR A CA 1
ATOM 1433 C C . TYR A 1 182 ? -9.943 -2.175 -9.305 1.00 95.81 182 TYR A C 1
ATOM 1435 O O . TYR A 1 182 ? -9.669 -3.352 -9.146 1.00 95.81 182 TYR A O 1
ATOM 1443 N N . LEU A 1 183 ? -10.744 -1.523 -8.463 1.00 95.75 183 LEU A N 1
ATOM 1444 C CA . LEU A 1 183 ? -11.343 -2.185 -7.307 1.00 95.75 183 LEU A CA 1
ATOM 1445 C C . LEU A 1 183 ? -12.618 -2.943 -7.702 1.00 95.75 183 LEU A C 1
ATOM 1447 O O . LEU A 1 183 ? -12.761 -4.117 -7.387 1.00 95.75 183 LEU A O 1
ATOM 1451 N N . GLY A 1 184 ? -13.511 -2.282 -8.440 1.00 96.31 184 GLY A N 1
ATOM 1452 C CA . GLY A 1 184 ? -14.787 -2.844 -8.872 1.00 96.31 184 GLY A CA 1
ATOM 1453 C C . GLY A 1 184 ? -14.679 -3.691 -10.139 1.00 96.31 184 GLY A C 1
ATOM 1454 O O . GLY A 1 184 ? -14.848 -4.897 -10.094 1.00 96.31 184 GLY A O 1
ATOM 1455 N N . ARG A 1 185 ? -14.383 -3.086 -11.295 1.00 95.25 185 ARG A N 1
ATOM 1456 C CA . ARG A 1 185 ? -14.459 -3.787 -12.595 1.00 95.25 185 ARG A CA 1
ATOM 1457 C C . ARG A 1 185 ? -13.424 -4.898 -12.761 1.00 95.25 185 ARG A C 1
ATOM 1459 O O . ARG A 1 185 ? -13.679 -5.833 -13.505 1.00 95.25 185 ARG A O 1
ATOM 1466 N N . HIS A 1 186 ? -12.255 -4.753 -12.140 1.00 94.88 186 HIS A N 1
ATOM 1467 C CA . HIS A 1 186 ? -11.169 -5.730 -12.268 1.00 94.88 186 HIS A CA 1
ATOM 1468 C C . HIS A 1 186 ? -11.130 -6.759 -11.136 1.00 94.88 186 HIS A C 1
ATOM 1470 O O . HIS A 1 186 ? -10.627 -7.851 -11.356 1.00 94.88 186 HIS A O 1
ATOM 1476 N N . ASN A 1 187 ? -11.628 -6.415 -9.944 1.00 96.75 187 ASN A N 1
ATOM 1477 C CA . ASN A 1 187 ? -11.507 -7.264 -8.754 1.00 96.75 187 ASN A CA 1
ATOM 1478 C C . ASN A 1 187 ? -12.844 -7.504 -8.027 1.00 96.75 187 ASN A C 1
ATOM 1480 O O . ASN A 1 187 ? -12.861 -8.082 -6.946 1.00 96.75 187 ASN A O 1
ATOM 1484 N N . GLU A 1 188 ? -13.958 -7.045 -8.600 1.00 96.50 188 GLU A N 1
ATOM 1485 C CA . GLU A 1 188 ? -15.335 -7.283 -8.143 1.00 96.50 188 GLU A CA 1
ATOM 1486 C C . GLU A 1 188 ? -15.635 -6.808 -6.710 1.00 96.50 188 GLU A C 1
ATOM 1488 O O . GLU A 1 188 ? -16.592 -7.238 -6.065 1.00 96.50 188 GLU A O 1
ATOM 1493 N N . VAL A 1 189 ? -14.857 -5.847 -6.203 1.00 96.31 189 VAL A N 1
ATOM 1494 C CA . VAL A 1 189 ? -15.034 -5.291 -4.860 1.00 96.31 189 VAL A CA 1
ATOM 1495 C C . VAL A 1 189 ? -15.929 -4.050 -4.912 1.00 96.31 189 VAL A C 1
ATOM 1497 O O . VAL A 1 189 ? -15.459 -2.927 -5.102 1.00 96.31 189 VAL A O 1
ATOM 1500 N N . TYR A 1 190 ? -17.228 -4.250 -4.680 1.00 95.06 190 TYR A N 1
ATOM 1501 C CA . TYR A 1 190 ? -18.237 -3.177 -4.665 1.00 95.06 190 TYR A CA 1
ATOM 1502 C C . TYR A 1 190 ? -18.855 -2.926 -3.283 1.00 95.06 190 TYR A C 1
ATOM 1504 O O . TYR A 1 190 ? -19.156 -1.783 -2.927 1.00 95.06 190 TYR A O 1
ATOM 1512 N N . ASP A 1 191 ? -19.025 -3.969 -2.473 1.00 96.00 191 ASP A N 1
ATOM 1513 C CA . ASP A 1 191 ? -19.824 -3.862 -1.248 1.00 96.00 191 ASP A CA 1
ATOM 1514 C C . ASP A 1 191 ? -19.030 -3.358 -0.044 1.00 96.00 191 ASP A C 1
ATOM 1516 O O . ASP A 1 191 ? -19.561 -2.609 0.777 1.00 96.00 191 ASP A O 1
ATOM 1520 N N . THR A 1 192 ? -17.742 -3.701 0.067 1.00 94.81 192 THR A N 1
ATOM 1521 C CA . TH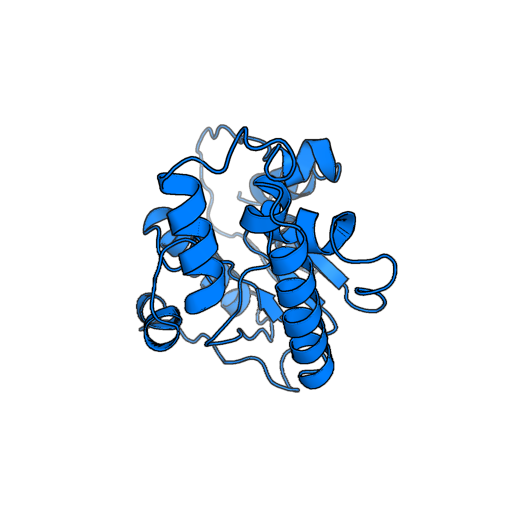R A 1 192 ? -16.940 -3.303 1.238 1.00 94.81 192 THR A CA 1
ATOM 1522 C C . THR A 1 192 ? -16.816 -1.784 1.413 1.00 94.81 192 THR A C 1
ATOM 1524 O O . THR A 1 192 ? -16.993 -1.333 2.546 1.00 94.81 192 THR A O 1
ATOM 1527 N N . PRO A 1 193 ? -16.617 -0.947 0.368 1.00 94.38 193 PRO A N 1
ATOM 1528 C CA . PRO A 1 193 ? -16.647 0.505 0.546 1.00 94.38 193 PRO A CA 1
ATOM 1529 C C . PRO A 1 193 ? -18.003 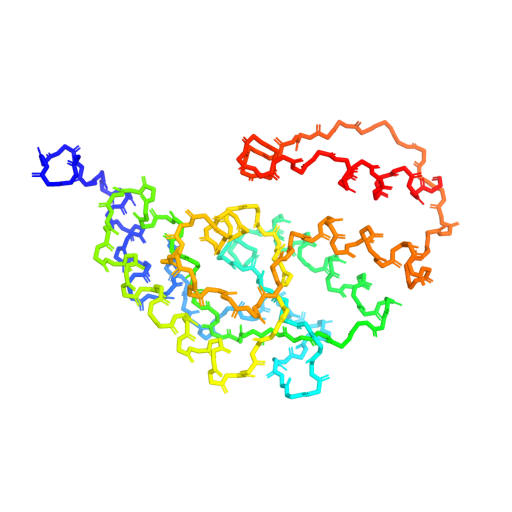1.021 1.051 1.00 94.38 193 PRO A C 1
ATOM 1531 O O . PRO A 1 193 ? -18.051 1.868 1.943 1.00 94.38 193 PRO A O 1
ATOM 1534 N N . ARG A 1 194 ? -19.113 0.483 0.528 1.00 95.00 194 ARG A N 1
ATOM 1535 C CA . ARG A 1 194 ? -20.477 0.867 0.933 1.00 95.00 194 ARG A CA 1
ATOM 1536 C C . ARG A 1 194 ? -20.769 0.454 2.370 1.00 95.00 194 ARG A C 1
ATOM 1538 O O . ARG A 1 194 ? -21.329 1.239 3.127 1.00 95.00 194 ARG A O 1
ATOM 1545 N N . LYS A 1 195 ? -20.328 -0.737 2.777 1.00 94.81 195 LYS A N 1
ATOM 1546 C CA . LYS A 1 195 ? -20.431 -1.215 4.158 1.00 94.81 195 LYS A CA 1
ATOM 1547 C C . LYS A 1 195 ? -19.739 -0.273 5.139 1.00 94.81 195 LYS A C 1
ATOM 1549 O O . LYS A 1 195 ? -20.323 0.041 6.174 1.00 94.81 195 LYS A O 1
ATOM 1554 N N . VAL A 1 196 ? -18.535 0.205 4.814 1.00 94.69 196 VAL A N 1
ATOM 1555 C CA . VAL A 1 196 ? -17.832 1.194 5.647 1.00 94.69 196 VAL A CA 1
ATOM 1556 C C . VAL A 1 196 ? -18.666 2.471 5.778 1.00 94.69 196 VAL A C 1
ATOM 1558 O O . VAL A 1 196 ? -18.864 2.946 6.892 1.00 94.69 196 VAL A O 1
ATOM 1561 N N . LEU A 1 197 ? -19.211 2.987 4.669 1.00 93.31 197 LEU A N 1
ATOM 1562 C CA . LEU A 1 197 ? -20.053 4.189 4.677 1.00 93.31 197 LEU A CA 1
ATOM 1563 C C . LEU A 1 197 ? -21.338 4.011 5.500 1.00 93.31 197 LEU A C 1
ATOM 1565 O O . LEU A 1 197 ? -21.673 4.888 6.287 1.00 93.31 197 LEU A O 1
ATOM 1569 N N . HIS A 1 198 ? -22.032 2.878 5.365 1.00 92.12 198 HIS A N 1
ATOM 1570 C CA . HIS A 1 198 ? -23.277 2.600 6.091 1.00 92.12 198 HIS A CA 1
ATOM 1571 C C . HIS A 1 198 ? -23.093 2.389 7.598 1.00 92.12 198 HIS A C 1
ATOM 1573 O O . HIS A 1 198 ? -24.066 2.476 8.340 1.00 92.12 198 HIS A O 1
ATOM 1579 N N . ASN A 1 199 ? -21.871 2.109 8.057 1.00 93.06 199 ASN A N 1
ATOM 1580 C CA . ASN A 1 199 ? -21.572 1.976 9.483 1.00 93.06 199 ASN A CA 1
ATOM 1581 C C . ASN A 1 199 ? -21.265 3.314 10.167 1.00 93.06 199 ASN A C 1
ATOM 1583 O O . ASN A 1 199 ? -21.111 3.336 11.386 1.00 93.06 199 ASN A O 1
ATOM 1587 N N . ILE A 1 200 ? -21.172 4.417 9.418 1.00 90.50 200 ILE A N 1
ATOM 1588 C CA . ILE A 1 200 ? -21.093 5.766 9.982 1.00 90.50 200 ILE A CA 1
ATOM 1589 C C . ILE A 1 200 ? -22.533 6.192 10.342 1.00 90.50 200 ILE A C 1
ATOM 1591 O O . ILE A 1 200 ? -23.348 6.280 9.422 1.00 90.50 200 ILE A O 1
ATOM 1595 N N . PRO A 1 201 ? -22.866 6.403 11.636 1.00 81.88 201 PRO A N 1
ATOM 1596 C CA . PRO A 1 201 ? -24.229 6.687 12.086 1.00 81.88 201 PRO A CA 1
ATOM 1597 C C . PRO A 1 201 ? -24.834 7.972 11.521 1.00 81.88 201 PRO A C 1
ATOM 1599 O O . PRO A 1 201 ? -24.076 8.849 11.038 1.00 81.88 201 PRO A O 1
#

Mean predicted aligned error: 3.98 Å

pLDDT: mean 93.8, std 7.05, range [54.19, 98.75]